Protein AF-A0A8S3IRP7-F1 (afdb_monomer_lite)

InterPro domains:
  IPR043136 B30.2/SPRY domain superfamily [G3DSA:2.60.120.920] (139-260)

Structure (mmCIF, N/CA/C/O backbone):
data_AF-A0A8S3IRP7-F1
#
_entry.id   AF-A0A8S3IRP7-F1
#
loop_
_atom_site.group_PDB
_atom_site.id
_atom_site.type_symbol
_atom_site.label_atom_id
_atom_site.label_alt_id
_atom_site.label_comp_id
_atom_site.label_asym_id
_atom_site.label_entity_id
_atom_site.label_seq_id
_atom_site.pdbx_PDB_ins_code
_atom_site.Cartn_x
_atom_site.Cartn_y
_atom_site.Cartn_z
_atom_site.occupancy
_atom_site.B_iso_or_equiv
_atom_site.auth_seq_id
_atom_site.auth_comp_id
_atom_site.auth_asym_id
_atom_site.auth_atom_id
_atom_site.pdbx_PDB_model_num
ATOM 1 N N . GLU A 1 1 ? 14.641 21.277 54.657 1.00 36.84 1 GLU A N 1
ATOM 2 C CA . GLU A 1 1 ? 14.716 20.880 53.235 1.00 36.84 1 GLU A CA 1
ATOM 3 C C . GLU A 1 1 ? 13.738 19.738 52.982 1.00 36.84 1 GLU A C 1
ATOM 5 O O . GLU A 1 1 ? 13.921 18.681 53.577 1.00 36.84 1 GLU A O 1
ATOM 10 N N . PRO A 1 2 ? 12.654 19.914 52.207 1.00 42.81 2 PRO A N 1
ATOM 11 C CA . PRO A 1 2 ? 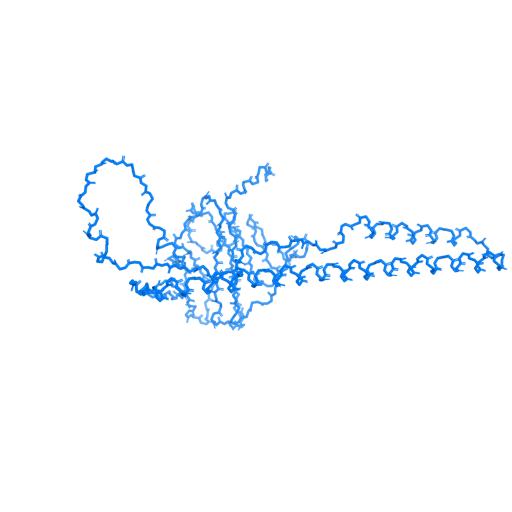11.759 18.809 51.917 1.00 42.81 2 PRO A CA 1
ATOM 12 C C . PRO A 1 2 ? 12.217 18.100 50.642 1.00 42.81 2 PRO A C 1
ATOM 14 O O . PRO A 1 2 ? 12.259 18.664 49.549 1.00 42.81 2 PRO A O 1
ATOM 17 N N . SER A 1 3 ? 12.568 16.834 50.823 1.00 43.78 3 SER A N 1
ATOM 18 C CA . SER A 1 3 ? 12.873 15.843 49.804 1.00 43.78 3 SER A CA 1
ATOM 19 C C . SER A 1 3 ? 11.736 15.741 48.781 1.00 43.78 3 SER A C 1
ATOM 21 O O . SER A 1 3 ? 10.707 15.104 49.005 1.00 43.78 3 SER A O 1
ATOM 23 N N . SER A 1 4 ? 11.936 16.388 47.629 1.00 45.22 4 SER A N 1
ATOM 24 C CA . SER A 1 4 ? 11.068 16.283 46.456 1.00 45.22 4 SER A CA 1
ATOM 25 C C . SER A 1 4 ? 11.056 14.830 45.979 1.00 45.22 4 SER A C 1
ATOM 27 O O . SER A 1 4 ? 11.970 14.371 45.289 1.00 45.22 4 SER A O 1
ATOM 29 N N . LYS A 1 5 ? 10.042 14.070 46.411 1.00 54.09 5 LYS A N 1
ATOM 30 C CA . LYS A 1 5 ? 9.747 12.727 45.906 1.00 54.09 5 LYS A CA 1
ATOM 31 C C . LYS A 1 5 ? 9.487 12.849 44.403 1.00 54.09 5 LYS A C 1
ATOM 33 O O . LYS A 1 5 ? 8.372 13.159 43.988 1.00 54.09 5 LYS A O 1
ATOM 38 N N . LYS A 1 6 ? 10.529 12.650 43.589 1.00 61.56 6 LYS A N 1
ATOM 39 C CA . LYS A 1 6 ? 10.441 12.649 42.123 1.00 61.56 6 LYS A CA 1
ATOM 40 C C . LYS A 1 6 ? 9.348 11.669 41.713 1.00 61.56 6 LYS A C 1
ATOM 42 O O . LYS A 1 6 ? 9.432 10.481 42.015 1.00 61.56 6 LYS A O 1
ATOM 47 N N . ASN A 1 7 ? 8.307 12.179 41.059 1.00 75.38 7 ASN A N 1
ATOM 48 C CA . ASN A 1 7 ? 7.196 11.356 40.612 1.00 75.38 7 ASN A CA 1
ATOM 49 C C . ASN A 1 7 ? 7.741 10.265 39.657 1.00 75.38 7 ASN A C 1
ATOM 51 O O . ASN A 1 7 ? 8.406 10.593 38.665 1.00 75.38 7 ASN A O 1
ATOM 55 N N . PRO A 1 8 ? 7.509 8.971 39.939 1.00 77.88 8 PRO A N 1
ATOM 56 C CA . PRO A 1 8 ? 8.047 7.878 39.132 1.00 77.88 8 PRO A CA 1
ATOM 57 C C . PRO A 1 8 ? 7.503 7.889 37.696 1.00 77.88 8 PRO A C 1
ATOM 59 O O . PRO A 1 8 ? 8.203 7.473 36.776 1.00 77.88 8 PRO A O 1
ATOM 62 N N . VAL A 1 9 ? 6.294 8.419 37.481 1.00 73.06 9 VAL A N 1
ATOM 63 C CA . VAL A 1 9 ? 5.710 8.618 36.145 1.00 73.06 9 VAL A CA 1
ATOM 64 C C . VAL A 1 9 ? 6.447 9.730 35.401 1.00 73.06 9 VAL A C 1
ATOM 66 O O . VAL A 1 9 ? 6.829 9.540 34.251 1.00 73.06 9 VAL A O 1
ATOM 69 N N . LEU A 1 10 ? 6.737 10.849 36.072 1.00 77.69 10 LEU A N 1
ATOM 70 C CA . LEU A 1 10 ? 7.489 11.962 35.481 1.00 77.69 10 LEU A CA 1
ATOM 71 C C . LEU A 1 10 ? 8.906 11.532 35.073 1.00 77.69 10 LEU A C 1
ATOM 73 O O . LEU A 1 10 ? 9.387 11.886 34.004 1.00 77.69 10 LEU A O 1
ATOM 77 N N . THR A 1 11 ? 9.551 10.697 35.888 1.00 82.50 11 THR A N 1
ATOM 78 C CA . THR A 1 11 ? 10.878 10.150 35.566 1.00 82.50 11 THR A CA 1
ATOM 79 C C . THR A 1 11 ? 10.838 9.260 34.318 1.00 82.50 11 THR A C 1
ATOM 81 O O . THR A 1 11 ? 11.731 9.342 33.479 1.00 82.50 11 THR A O 1
ATOM 84 N N . LYS A 1 12 ? 9.780 8.451 34.151 1.00 79.62 12 LYS A N 1
ATOM 85 C CA . LYS A 1 12 ? 9.573 7.622 32.951 1.00 79.62 12 LYS A CA 1
ATOM 86 C C . LYS A 1 12 ? 9.284 8.452 31.699 1.00 79.62 12 LYS A C 1
ATOM 88 O O . LYS A 1 12 ? 9.784 8.102 30.636 1.00 79.62 12 LYS A O 1
ATOM 93 N N . ILE A 1 13 ? 8.523 9.541 31.825 1.00 75.38 13 ILE A N 1
ATOM 94 C CA . ILE A 1 13 ? 8.265 10.481 30.723 1.00 75.38 13 ILE A CA 1
ATOM 95 C C . ILE A 1 13 ? 9.579 11.122 30.265 1.00 75.38 13 ILE A C 1
ATOM 97 O O . ILE A 1 13 ? 9.902 11.056 29.083 1.00 75.38 13 ILE A O 1
ATOM 101 N N . ASN A 1 14 ? 10.379 11.639 31.202 1.00 82.31 14 ASN A N 1
ATOM 102 C CA . ASN A 1 14 ? 11.664 12.267 30.885 1.00 82.31 14 ASN A CA 1
ATOM 103 C C . ASN A 1 14 ? 12.644 11.281 30.225 1.00 82.31 14 ASN A C 1
ATOM 105 O O . ASN A 1 14 ? 13.368 11.642 29.299 1.00 82.31 14 ASN A O 1
ATOM 109 N N . GLN A 1 15 ? 12.671 10.025 30.685 1.00 82.25 15 GLN A N 1
ATOM 110 C CA . GLN A 1 15 ? 13.505 8.991 30.071 1.00 82.25 15 GLN A CA 1
ATOM 111 C C . GLN A 1 15 ? 13.038 8.664 28.647 1.00 82.25 15 GLN A C 1
ATOM 113 O O . GLN A 1 15 ? 13.853 8.597 27.732 1.00 82.25 15 GLN A O 1
ATOM 118 N N . TRP A 1 16 ? 11.728 8.507 28.447 1.00 83.44 16 TRP A N 1
ATOM 119 C CA . TRP A 1 16 ? 11.151 8.244 27.131 1.00 83.44 16 TRP A CA 1
ATOM 120 C C . TRP A 1 16 ? 11.410 9.383 26.136 1.00 83.44 16 TRP A C 1
ATOM 122 O O . TRP A 1 16 ? 11.718 9.124 24.970 1.00 83.44 16 TRP A O 1
ATOM 132 N N . GLU A 1 17 ? 11.308 10.633 26.587 1.00 81.12 17 GLU A N 1
ATOM 133 C CA . GLU A 1 17 ? 11.595 11.816 25.776 1.00 81.12 17 GLU A CA 1
ATOM 134 C C . GLU A 1 17 ? 13.050 11.797 25.302 1.00 81.12 17 GLU A C 1
ATOM 136 O O . GLU A 1 17 ? 13.319 11.883 24.101 1.00 81.12 17 GLU A O 1
ATOM 141 N N . LYS A 1 18 ? 13.985 11.582 26.237 1.00 86.56 18 LYS A N 1
ATOM 142 C CA . LYS A 1 18 ? 15.416 11.493 25.939 1.00 86.56 18 LYS A CA 1
ATOM 143 C C . LYS A 1 18 ? 15.715 10.380 24.933 1.00 86.56 18 LYS A C 1
ATOM 145 O O . LYS A 1 18 ? 16.372 10.629 23.924 1.00 86.56 18 LYS A O 1
ATOM 150 N N . ASP A 1 19 ? 15.179 9.183 25.163 1.00 81.19 19 ASP A N 1
ATOM 151 C CA . ASP A 1 19 ? 15.388 8.028 24.285 1.00 81.19 19 ASP A CA 1
ATOM 152 C C . ASP A 1 19 ? 14.808 8.258 22.880 1.00 81.19 19 ASP A C 1
ATOM 154 O O . ASP A 1 19 ? 15.377 7.810 21.881 1.00 81.19 19 ASP A O 1
ATOM 158 N N . SER A 1 20 ? 13.678 8.962 22.785 1.00 76.88 20 SER A N 1
ATOM 159 C CA . SER A 1 20 ? 13.028 9.273 21.509 1.00 76.88 20 SER A CA 1
ATOM 160 C C . SER A 1 20 ? 13.837 10.282 20.698 1.00 76.88 20 SER A C 1
ATOM 162 O O . SER A 1 20 ? 14.073 10.053 19.511 1.00 76.88 20 SER A O 1
ATOM 164 N N . ILE A 1 21 ? 14.327 11.352 21.333 1.00 82.88 21 ILE A N 1
ATOM 165 C CA . ILE A 1 21 ? 15.190 12.351 20.685 1.00 82.88 21 ILE A CA 1
ATOM 166 C C . ILE A 1 21 ? 16.457 11.686 20.140 1.00 82.88 21 ILE A C 1
ATOM 168 O O . ILE A 1 21 ? 16.794 11.878 18.971 1.00 82.88 21 ILE A O 1
ATOM 172 N N . THR A 1 22 ? 17.121 10.848 20.943 1.00 84.06 22 THR A N 1
ATOM 173 C CA . THR A 1 22 ? 18.342 10.151 20.515 1.00 84.06 22 THR A CA 1
ATOM 174 C C . THR A 1 22 ? 18.094 9.247 19.305 1.00 84.06 22 THR A C 1
ATOM 176 O O . THR A 1 22 ? 18.891 9.241 18.368 1.00 84.06 22 THR A O 1
ATOM 179 N N . LYS A 1 23 ? 16.969 8.522 19.266 1.00 80.31 23 LYS A N 1
ATOM 180 C CA . LYS A 1 23 ? 16.615 7.666 18.119 1.00 80.31 23 LYS A CA 1
ATOM 181 C C . LYS A 1 23 ? 16.357 8.466 16.844 1.00 80.31 23 LYS A C 1
ATOM 183 O O . LYS A 1 23 ? 16.794 8.051 15.773 1.00 80.31 23 LYS A O 1
ATOM 188 N N . ILE A 1 24 ? 15.675 9.609 16.951 1.00 80.69 24 ILE A N 1
ATOM 189 C CA . ILE A 1 24 ? 15.428 10.503 15.809 1.00 80.69 24 ILE A CA 1
ATOM 190 C C . ILE A 1 24 ? 16.753 11.040 15.265 1.00 80.69 24 ILE A C 1
ATOM 192 O O . ILE A 1 24 ? 16.979 11.007 14.057 1.00 80.69 24 ILE A O 1
ATOM 196 N N . GLN A 1 25 ? 17.642 11.490 16.152 1.00 83.56 25 GLN A N 1
ATOM 197 C CA . GLN A 1 25 ? 18.956 12.005 15.770 1.00 83.56 25 GLN A CA 1
ATOM 198 C C . GLN A 1 25 ? 19.806 10.936 15.077 1.00 83.56 25 GLN A C 1
ATOM 200 O O . GLN A 1 25 ? 20.353 11.204 14.012 1.00 83.56 25 GLN A O 1
ATOM 205 N N . ALA A 1 26 ? 19.852 9.712 15.612 1.00 81.12 26 ALA A N 1
ATOM 206 C CA . ALA A 1 26 ? 20.596 8.608 15.005 1.00 81.12 26 ALA A CA 1
ATOM 207 C C . ALA A 1 26 ? 20.065 8.230 13.608 1.00 81.12 26 ALA A C 1
ATOM 209 O O . ALA A 1 26 ? 20.845 8.001 12.682 1.00 81.12 26 ALA A O 1
ATOM 210 N N . ALA A 1 27 ? 18.740 8.200 13.433 1.00 76.44 27 ALA A N 1
ATOM 211 C CA . ALA A 1 27 ? 18.120 7.920 12.139 1.00 76.44 27 ALA A CA 1
ATOM 212 C C . ALA A 1 27 ? 18.401 9.031 11.112 1.00 76.44 27 ALA A C 1
ATOM 214 O O . ALA A 1 27 ? 18.716 8.736 9.959 1.00 76.44 27 ALA A O 1
ATOM 215 N N . ALA A 1 28 ? 18.324 10.297 11.534 1.00 77.88 28 ALA A N 1
ATOM 216 C CA . ALA A 1 28 ? 18.657 11.439 10.688 1.00 77.88 28 ALA A CA 1
ATOM 217 C C . ALA A 1 28 ? 20.131 11.412 10.262 1.00 77.88 28 ALA A C 1
ATOM 219 O O . ALA A 1 28 ? 20.430 11.637 9.092 1.00 77.88 28 ALA A O 1
ATOM 220 N N . GLU A 1 29 ? 21.037 11.087 11.184 1.00 84.19 29 GLU A N 1
ATOM 221 C CA . GLU A 1 29 ? 22.466 11.001 10.886 1.00 84.19 29 GLU A CA 1
ATOM 222 C C . GLU A 1 29 ? 22.773 9.867 9.907 1.00 84.19 29 GLU A C 1
ATOM 224 O O . GLU A 1 29 ? 23.423 10.094 8.893 1.00 84.19 29 GLU A O 1
ATOM 229 N N . THR A 1 30 ? 22.180 8.687 10.111 1.00 78.06 30 THR A N 1
ATOM 230 C CA . THR A 1 30 ? 22.302 7.557 9.173 1.00 78.06 30 THR A CA 1
ATOM 231 C C . THR A 1 30 ? 21.847 7.941 7.761 1.00 78.06 30 THR A C 1
ATOM 233 O O . THR A 1 30 ? 22.502 7.596 6.775 1.00 78.06 30 THR A O 1
ATOM 236 N N . ALA A 1 31 ? 20.739 8.681 7.644 1.00 71.75 31 ALA A N 1
ATOM 237 C CA . ALA A 1 31 ? 20.238 9.147 6.354 1.00 71.75 31 ALA A CA 1
ATOM 238 C C . ALA A 1 31 ? 21.199 10.145 5.686 1.00 71.75 31 ALA A C 1
ATOM 240 O O . ALA A 1 31 ? 21.449 10.035 4.485 1.00 71.75 31 ALA A O 1
ATOM 241 N N . ARG A 1 32 ? 21.776 11.082 6.455 1.00 82.62 32 ARG A N 1
ATOM 242 C CA . ARG A 1 32 ? 22.791 12.024 5.955 1.00 82.62 32 ARG A CA 1
ATOM 243 C C . ARG A 1 32 ? 24.044 11.304 5.472 1.00 82.62 32 ARG A C 1
ATOM 245 O O . ARG A 1 32 ? 24.491 11.587 4.365 1.00 82.62 32 ARG A O 1
ATOM 252 N N . THR A 1 33 ? 24.569 10.357 6.250 1.00 81.31 33 THR A N 1
ATOM 253 C CA . THR A 1 33 ? 25.752 9.570 5.868 1.00 81.31 33 THR A CA 1
ATOM 254 C C . THR A 1 33 ? 25.487 8.768 4.597 1.00 81.31 33 THR A C 1
ATOM 256 O O . THR A 1 33 ? 26.274 8.826 3.659 1.00 81.31 33 THR A O 1
ATOM 259 N N . THR A 1 34 ? 24.332 8.102 4.509 1.00 73.69 34 THR A N 1
ATOM 260 C CA . THR A 1 34 ? 23.943 7.340 3.310 1.00 73.69 34 THR A CA 1
ATOM 261 C C . THR A 1 34 ? 23.876 8.236 2.068 1.00 73.69 34 THR A C 1
ATOM 263 O O . THR A 1 34 ? 24.331 7.850 0.992 1.00 73.69 34 THR A O 1
ATOM 266 N N . LEU A 1 35 ? 23.329 9.450 2.206 1.00 75.00 35 LEU A N 1
ATOM 267 C CA . LEU A 1 35 ? 23.274 10.420 1.113 1.00 75.00 35 LEU A CA 1
ATOM 268 C C . LEU A 1 35 ? 24.676 10.892 0.701 1.00 75.00 35 LEU A C 1
ATOM 270 O O . LEU A 1 35 ? 24.964 10.964 -0.491 1.00 75.00 35 LEU A O 1
ATOM 274 N N . GLN A 1 36 ? 25.549 11.183 1.667 1.00 78.62 36 GLN A N 1
ATOM 275 C CA . GLN A 1 36 ? 26.934 11.582 1.404 1.00 78.62 36 GLN A CA 1
ATOM 276 C C . GLN A 1 36 ? 27.718 10.489 0.672 1.00 78.62 36 GLN A C 1
ATOM 278 O O . GLN A 1 36 ? 28.379 10.782 -0.320 1.00 78.62 36 GLN A O 1
ATOM 283 N N . GLU A 1 37 ? 27.601 9.228 1.093 1.00 80.56 37 GLU A N 1
ATOM 284 C CA . GLU A 1 37 ? 28.246 8.102 0.409 1.00 80.56 37 GLU A CA 1
ATOM 285 C C . GLU A 1 37 ? 27.772 7.951 -1.040 1.00 80.56 37 GLU A C 1
ATOM 287 O O . GLU A 1 37 ? 28.563 7.648 -1.934 1.00 80.56 37 GLU A O 1
ATOM 292 N N . LEU A 1 38 ? 26.478 8.159 -1.288 1.00 74.31 38 LEU A N 1
ATOM 293 C CA . LEU A 1 38 ? 25.906 8.085 -2.630 1.00 74.31 38 LEU A CA 1
ATOM 294 C C . LEU A 1 38 ? 26.435 9.224 -3.513 1.00 74.31 38 LEU A C 1
ATOM 296 O O . LEU A 1 38 ? 26.809 8.987 -4.664 1.00 74.31 38 LEU A O 1
ATOM 300 N N . LEU A 1 39 ? 26.534 10.436 -2.958 1.00 73.38 39 LEU A N 1
ATOM 301 C CA . LEU A 1 39 ? 27.115 11.592 -3.638 1.00 73.38 39 LEU A CA 1
ATOM 302 C C . LEU A 1 39 ? 28.593 11.368 -3.976 1.00 73.38 39 LEU A C 1
ATOM 304 O O . LEU A 1 39 ? 28.971 11.550 -5.134 1.00 73.38 39 LEU A O 1
ATOM 308 N N . GLU A 1 40 ? 29.413 10.903 -3.032 1.00 80.31 40 GLU A N 1
ATOM 309 C CA . GLU A 1 40 ? 30.832 10.636 -3.300 1.00 80.31 40 GLU A CA 1
ATOM 310 C C . GLU A 1 40 ? 31.018 9.516 -4.337 1.00 80.31 40 GLU A C 1
ATOM 312 O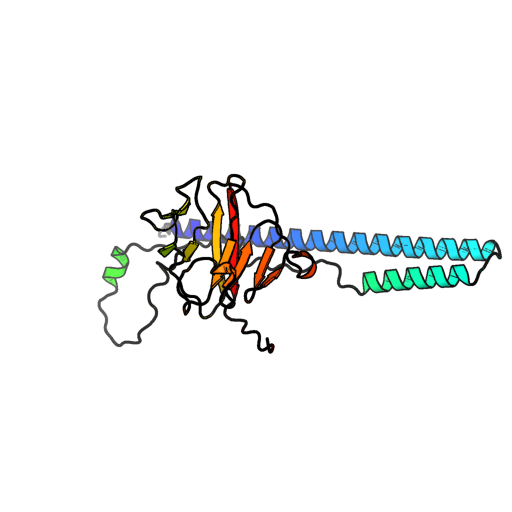 O . GLU A 1 40 ? 31.774 9.695 -5.290 1.00 80.31 40 GLU A O 1
ATOM 317 N N . LYS A 1 41 ? 30.242 8.424 -4.272 1.00 77.06 41 LYS A N 1
ATOM 318 C CA . LYS A 1 41 ? 30.268 7.373 -5.311 1.00 77.06 41 LYS A CA 1
ATOM 319 C C . LYS A 1 41 ? 29.898 7.907 -6.695 1.00 77.06 41 LYS A C 1
ATOM 321 O O . LYS A 1 41 ? 30.514 7.535 -7.696 1.00 77.06 41 LYS A O 1
ATOM 326 N N . SER A 1 42 ? 28.893 8.781 -6.772 1.00 73.88 42 SER A N 1
ATOM 327 C CA . SER A 1 42 ? 28.488 9.393 -8.042 1.00 73.88 42 SER A CA 1
ATOM 328 C C . SER A 1 42 ? 29.604 10.270 -8.626 1.00 73.88 42 SER A C 1
ATOM 330 O O . SER A 1 42 ? 29.920 10.162 -9.812 1.00 73.88 42 SER A O 1
ATOM 332 N N . LYS A 1 43 ? 30.273 11.056 -7.775 1.00 79.75 43 LYS A N 1
ATOM 333 C CA . LYS A 1 43 ? 31.394 11.936 -8.118 1.00 79.75 43 LYS A CA 1
ATOM 334 C C . LYS A 1 43 ? 32.635 11.159 -8.552 1.00 79.75 43 LYS A C 1
ATOM 336 O O . LYS A 1 43 ? 33.280 11.548 -9.526 1.00 79.75 43 LYS A O 1
ATOM 341 N N . GLU A 1 44 ? 32.959 10.056 -7.881 1.00 81.25 44 GLU A N 1
ATOM 342 C CA . GLU A 1 44 ? 34.045 9.152 -8.280 1.00 81.25 44 GLU A CA 1
ATOM 343 C C . GLU A 1 44 ? 33.794 8.551 -9.663 1.00 81.25 44 GLU A C 1
ATOM 345 O O . GLU A 1 44 ? 34.688 8.553 -10.513 1.00 81.25 44 GLU A O 1
ATOM 350 N N . ARG A 1 45 ? 32.564 8.088 -9.921 1.00 75.56 45 ARG A N 1
ATOM 351 C CA . ARG A 1 45 ? 32.174 7.527 -11.220 1.00 75.56 45 ARG A CA 1
ATOM 352 C C . ARG A 1 45 ? 32.276 8.560 -12.340 1.00 75.56 45 ARG A C 1
ATOM 354 O O . ARG A 1 45 ? 32.872 8.269 -13.373 1.00 75.56 45 ARG A O 1
ATOM 361 N N . VAL A 1 46 ? 31.747 9.764 -12.119 1.00 76.06 46 VAL A N 1
ATOM 362 C CA . VAL A 1 46 ? 31.839 10.883 -13.072 1.00 76.06 46 VAL A CA 1
ATOM 363 C C . VAL A 1 46 ? 33.303 11.224 -13.353 1.00 76.06 46 VAL A C 1
ATOM 365 O O . VAL A 1 46 ? 33.714 11.302 -14.507 1.00 76.06 46 VAL A O 1
ATOM 368 N N . SER A 1 47 ? 34.118 11.336 -12.302 1.00 81.62 47 SER A N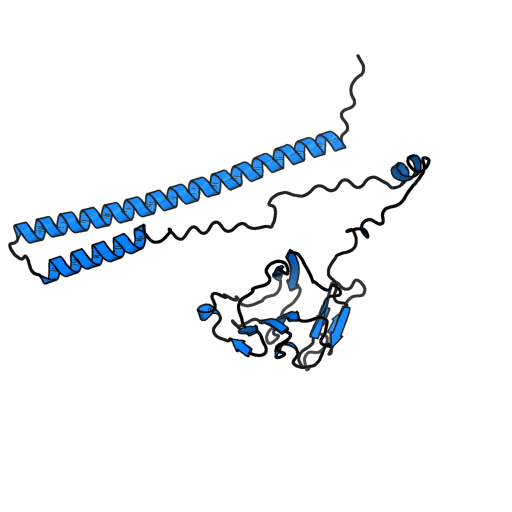 1
ATOM 369 C CA . SER A 1 47 ? 35.548 11.638 -12.416 1.00 81.62 47 SER A CA 1
ATOM 370 C C . SER A 1 47 ? 36.315 10.557 -13.181 1.00 81.62 47 SER A C 1
ATOM 372 O O . SER A 1 47 ? 37.222 10.872 -13.949 1.00 81.62 47 SER A O 1
ATOM 374 N N . LYS A 1 48 ? 35.956 9.278 -13.006 1.00 83.50 48 LYS A N 1
ATOM 375 C CA . LYS A 1 48 ? 36.529 8.174 -13.782 1.00 83.50 48 LYS A CA 1
ATOM 376 C C . LYS A 1 48 ? 36.194 8.307 -15.266 1.00 83.50 48 LYS A C 1
ATOM 378 O O . LYS A 1 48 ? 37.106 8.263 -16.075 1.00 83.50 48 LYS A O 1
ATOM 383 N N . ILE A 1 49 ? 34.931 8.548 -15.609 1.00 76.75 49 ILE A N 1
ATOM 384 C CA . IL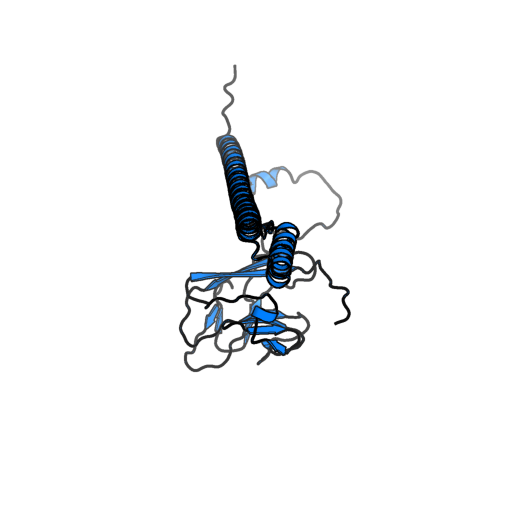E A 1 49 ? 34.516 8.676 -17.012 1.00 76.75 49 ILE A CA 1
ATOM 385 C C . ILE A 1 49 ? 35.196 9.880 -17.679 1.00 76.75 49 ILE A C 1
ATOM 387 O O . ILE A 1 49 ? 35.647 9.769 -18.816 1.00 76.75 49 ILE A O 1
ATOM 391 N N . PHE A 1 50 ? 35.350 11.004 -16.970 1.00 79.81 50 PHE A N 1
ATOM 392 C CA . PHE A 1 50 ? 36.120 12.143 -17.480 1.00 79.81 50 PHE A CA 1
ATOM 393 C C . PHE A 1 50 ? 37.588 11.799 -17.742 1.00 79.81 50 PHE A C 1
ATOM 395 O O . PHE A 1 50 ? 38.117 12.193 -18.779 1.00 79.81 50 PHE A O 1
ATOM 402 N N . ARG A 1 51 ? 38.241 11.054 -16.839 1.00 85.81 51 ARG A N 1
ATOM 403 C CA . ARG A 1 51 ? 39.612 10.575 -17.070 1.00 85.81 51 ARG A CA 1
ATOM 404 C C . ARG A 1 51 ? 39.687 9.645 -18.275 1.00 85.81 51 ARG A C 1
ATOM 406 O O . ARG A 1 51 ? 40.542 9.863 -19.120 1.00 85.81 51 ARG A O 1
ATOM 413 N N . ASP A 1 52 ? 38.765 8.692 -18.391 1.00 83.00 52 ASP A N 1
ATOM 414 C CA . ASP A 1 52 ? 38.728 7.745 -19.508 1.00 83.00 52 ASP A CA 1
ATOM 415 C C . ASP A 1 52 ? 38.534 8.484 -20.848 1.00 83.00 52 ASP A C 1
ATOM 417 O O . ASP A 1 52 ? 39.167 8.150 -21.846 1.00 83.00 52 ASP A O 1
ATOM 421 N N . ILE A 1 53 ? 37.687 9.521 -20.897 1.00 80.81 53 ILE A N 1
ATOM 422 C CA . ILE A 1 53 ? 37.518 10.362 -22.096 1.00 80.81 53 ILE A CA 1
ATOM 423 C C . ILE A 1 53 ? 38.801 11.147 -22.395 1.00 80.81 53 ILE A C 1
ATOM 425 O O . ILE A 1 53 ? 39.230 11.182 -23.545 1.00 80.81 53 ILE A O 1
ATOM 429 N N . ALA A 1 54 ? 39.425 11.756 -21.383 1.00 82.00 54 ALA A N 1
ATOM 430 C CA . ALA A 1 54 ? 40.652 12.532 -21.557 1.00 82.00 54 ALA A CA 1
ATOM 431 C C . ALA A 1 54 ? 41.836 11.667 -22.023 1.00 82.00 54 ALA A C 1
ATOM 433 O O . ALA A 1 54 ? 42.623 12.104 -22.860 1.00 82.00 54 ALA A O 1
ATOM 434 N N . GLU A 1 55 ? 41.951 10.443 -21.507 1.00 84.25 55 GLU A N 1
ATOM 435 C CA . GLU A 1 55 ? 42.994 9.490 -21.886 1.00 84.25 55 GLU A CA 1
ATOM 436 C C . GLU A 1 55 ? 42.791 8.991 -23.320 1.00 84.25 55 GLU A C 1
ATOM 438 O O . GLU A 1 55 ? 43.718 9.072 -24.122 1.00 84.25 55 GLU A O 1
ATOM 443 N N . ASN A 1 56 ? 41.561 8.615 -23.688 1.00 78.19 56 ASN A N 1
ATOM 444 C CA . ASN A 1 56 ? 41.233 8.233 -25.064 1.00 78.19 56 ASN A CA 1
ATOM 445 C C . ASN A 1 56 ? 41.474 9.379 -26.058 1.00 78.19 56 ASN A C 1
ATOM 447 O O . ASN A 1 56 ? 42.043 9.153 -27.119 1.00 78.19 56 ASN A O 1
ATOM 451 N N . LEU A 1 57 ? 41.101 10.615 -25.706 1.00 77.94 57 LEU A N 1
ATOM 452 C CA . LEU A 1 57 ? 41.341 11.792 -26.544 1.00 77.94 57 LEU A CA 1
ATOM 453 C C . LEU A 1 57 ? 42.839 12.013 -26.795 1.00 77.94 57 LEU A C 1
ATOM 455 O O . LEU A 1 57 ? 43.238 12.326 -27.917 1.00 77.94 57 LEU A O 1
ATOM 459 N N . ARG A 1 58 ? 43.673 11.830 -25.762 1.00 80.50 58 ARG A N 1
ATOM 460 C CA . ARG A 1 58 ? 45.129 11.966 -25.881 1.00 80.50 58 ARG A CA 1
ATOM 461 C C . ARG A 1 58 ? 45.723 10.858 -26.750 1.00 80.50 58 ARG A C 1
ATOM 463 O O . ARG A 1 58 ? 46.508 11.158 -27.642 1.00 80.50 58 ARG A O 1
ATOM 470 N N . SER A 1 59 ? 45.307 9.609 -26.539 1.00 78.38 59 SER A N 1
ATOM 471 C CA . SER A 1 59 ? 45.774 8.460 -27.323 1.00 78.38 59 SER A CA 1
ATOM 472 C C . SER A 1 59 ? 45.361 8.534 -28.796 1.00 78.38 59 SER A C 1
ATOM 474 O O . SER A 1 59 ? 46.184 8.253 -29.661 1.00 78.38 59 SER A O 1
ATOM 476 N N . SER A 1 60 ? 44.135 8.967 -29.105 1.00 70.50 60 SER A N 1
ATOM 477 C CA . SER A 1 60 ? 43.679 9.157 -30.492 1.00 70.50 60 SER A CA 1
ATOM 478 C C . SER A 1 60 ? 44.400 10.309 -31.198 1.00 70.50 60 SER A C 1
ATOM 480 O O . SER A 1 60 ? 44.662 10.223 -32.392 1.00 70.50 60 SER A O 1
ATOM 482 N N . HIS A 1 61 ? 44.763 11.373 -30.472 1.00 68.69 61 HIS A N 1
ATOM 483 C CA . HIS A 1 61 ? 45.569 12.469 -31.018 1.00 68.69 61 HIS A CA 1
ATOM 484 C C . HIS A 1 61 ? 47.030 12.054 -31.270 1.00 68.69 61 HIS A C 1
ATOM 486 O O . HIS A 1 61 ? 47.635 12.484 -32.244 1.00 68.69 61 HIS A O 1
ATOM 492 N N . GLU A 1 62 ? 47.618 11.224 -30.404 1.00 71.69 62 GLU A N 1
ATOM 493 C CA . GLU A 1 62 ? 48.979 10.688 -30.585 1.00 71.69 62 GLU A CA 1
ATOM 494 C C . GLU A 1 62 ? 49.070 9.667 -31.739 1.00 71.69 62 GLU A C 1
ATOM 496 O O . GLU A 1 62 ? 50.141 9.505 -32.322 1.00 71.69 62 GLU A O 1
ATOM 501 N N . ALA A 1 63 ? 47.961 9.003 -32.083 1.00 70.50 63 ALA A N 1
ATOM 502 C CA . ALA A 1 63 ? 47.881 8.005 -33.152 1.00 70.50 63 ALA A CA 1
ATOM 503 C C . ALA A 1 63 ? 47.515 8.572 -34.542 1.00 70.50 63 ALA A C 1
ATOM 505 O O . ALA A 1 63 ? 47.507 7.808 -35.503 1.00 70.50 63 ALA A O 1
ATOM 506 N N . ASP A 1 64 ? 47.204 9.873 -34.650 1.00 64.50 64 ASP A N 1
ATOM 507 C CA . ASP A 1 64 ? 46.698 10.547 -35.869 1.00 64.50 64 ASP A CA 1
ATOM 508 C C . ASP A 1 64 ? 45.454 9.866 -36.494 1.00 64.50 64 ASP A C 1
ATOM 510 O O . ASP A 1 64 ? 45.125 10.057 -37.662 1.00 64.50 64 ASP A O 1
ATOM 514 N N . ASP A 1 65 ? 44.736 9.069 -35.695 1.00 64.50 65 ASP A N 1
ATOM 515 C CA . ASP A 1 65 ? 43.618 8.209 -36.117 1.00 64.50 65 ASP A CA 1
ATOM 516 C C . ASP A 1 65 ? 42.268 8.856 -35.760 1.00 64.50 65 ASP A C 1
ATOM 518 O O . ASP A 1 65 ? 41.315 8.225 -35.306 1.00 64.50 65 ASP A O 1
ATOM 522 N N . PHE A 1 66 ? 42.221 10.184 -35.877 1.00 63.91 66 PHE A N 1
ATOM 523 C CA . PHE A 1 66 ? 41.101 10.998 -35.428 1.00 63.91 66 PHE A CA 1
ATOM 524 C C . PHE A 1 66 ? 39.950 10.899 -36.432 1.00 63.91 66 PHE A C 1
ATOM 526 O O . PHE A 1 66 ? 39.976 11.532 -37.489 1.00 63.91 66 PHE A O 1
ATOM 533 N N . SER A 1 67 ? 38.916 10.124 -36.108 1.00 69.25 67 SER A N 1
ATOM 534 C CA . SER A 1 67 ? 37.728 10.032 -36.953 1.00 69.25 67 SER A CA 1
ATOM 535 C C . SER A 1 67 ? 36.579 10.885 -36.407 1.00 69.25 67 SER A C 1
ATOM 537 O O . SER A 1 67 ? 36.390 11.051 -35.201 1.00 69.25 67 SER A O 1
ATOM 539 N N . GLU A 1 68 ? 35.753 11.422 -37.306 1.00 69.94 68 GLU A N 1
ATOM 540 C CA . GLU A 1 68 ? 34.516 12.139 -36.954 1.00 69.94 68 GLU A CA 1
ATOM 541 C C . GLU A 1 68 ? 33.561 11.260 -36.115 1.00 69.94 68 GLU A C 1
ATOM 543 O O . GLU A 1 68 ? 32.789 11.758 -35.295 1.00 69.94 68 GLU A O 1
ATOM 548 N N . ILE A 1 69 ? 33.686 9.935 -36.254 1.00 72.75 69 ILE A N 1
ATOM 549 C CA . ILE A 1 69 ? 32.936 8.922 -35.506 1.00 72.75 69 ILE A CA 1
ATOM 550 C C . ILE A 1 69 ? 33.317 8.940 -34.015 1.00 72.75 69 ILE A C 1
ATOM 552 O O . ILE A 1 69 ? 32.438 8.793 -33.162 1.00 72.75 69 ILE A O 1
ATOM 556 N N . ASP A 1 70 ? 34.587 9.170 -33.676 1.00 68.31 70 ASP A N 1
ATOM 557 C CA . ASP A 1 70 ? 35.064 9.205 -32.285 1.00 68.31 70 ASP A CA 1
ATOM 558 C C . ASP A 1 70 ? 34.570 10.454 -31.547 1.00 68.31 70 ASP A C 1
ATOM 560 O O . ASP A 1 70 ? 34.114 10.378 -30.400 1.00 68.31 70 ASP A O 1
ATOM 564 N N . LEU A 1 71 ? 34.553 11.597 -32.240 1.00 72.19 71 LEU A N 1
ATOM 565 C CA . LEU A 1 71 ? 33.981 12.843 -31.726 1.00 72.19 71 LEU A CA 1
ATOM 566 C C . LEU A 1 71 ? 32.493 12.696 -31.409 1.00 72.19 71 LEU A C 1
ATOM 568 O O . LEU A 1 71 ? 32.038 13.145 -30.351 1.00 72.19 71 LEU A O 1
ATOM 572 N N . ASP A 1 72 ? 31.736 12.047 -32.290 1.00 75.81 72 ASP A N 1
ATOM 573 C CA . ASP A 1 72 ? 30.306 11.833 -32.081 1.00 75.81 72 ASP A CA 1
ATOM 574 C C . ASP A 1 72 ? 30.039 10.849 -30.931 1.00 75.81 72 ASP A C 1
ATOM 576 O O . ASP A 1 72 ? 29.124 11.058 -30.123 1.00 75.81 72 ASP A O 1
ATOM 580 N N . GLN A 1 73 ? 30.888 9.830 -30.764 1.00 77.44 73 GLN A N 1
ATOM 581 C CA . GLN A 1 73 ? 30.830 8.929 -29.612 1.00 77.44 73 GLN A CA 1
ATOM 582 C C . GLN A 1 73 ? 31.132 9.642 -28.289 1.00 77.44 73 GLN A C 1
ATOM 584 O O . GLN A 1 73 ? 30.415 9.429 -27.305 1.00 77.44 73 GLN A O 1
ATOM 589 N N . TRP A 1 74 ? 32.148 10.505 -28.231 1.00 76.31 74 TRP A N 1
ATOM 590 C CA . TRP A 1 74 ? 32.449 11.270 -27.017 1.00 76.31 74 TRP A CA 1
ATOM 591 C C . TRP A 1 74 ? 31.359 12.282 -26.699 1.00 76.31 74 TRP A C 1
ATOM 593 O O . TRP A 1 74 ? 30.937 12.384 -25.548 1.00 76.31 74 TRP A O 1
ATOM 603 N N . LYS A 1 75 ? 30.830 12.971 -27.712 1.00 79.31 75 LYS A N 1
ATOM 604 C CA . LYS A 1 75 ? 29.711 13.908 -27.561 1.00 79.31 75 LYS A CA 1
ATOM 605 C C . LYS A 1 75 ? 28.456 13.210 -27.041 1.00 79.31 75 LYS A C 1
ATOM 607 O O . LYS A 1 75 ? 27.745 13.769 -26.205 1.00 79.31 75 LYS A O 1
ATOM 612 N N . LYS A 1 76 ? 28.205 11.976 -27.485 1.00 81.06 76 LYS A N 1
ATOM 613 C CA . LYS A 1 76 ? 27.124 11.132 -26.970 1.00 81.06 76 LYS A CA 1
ATOM 614 C C . LYS A 1 76 ? 27.355 10.737 -25.509 1.00 81.06 76 LYS A C 1
ATOM 616 O O . LYS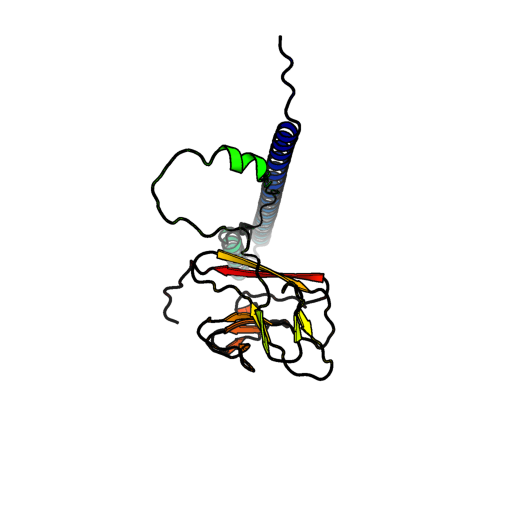 A 1 76 ? 26.467 10.970 -24.693 1.00 81.06 76 LYS A O 1
ATOM 621 N N . LYS A 1 77 ? 28.550 10.249 -25.154 1.00 78.06 77 LYS A N 1
ATOM 622 C CA . LYS A 1 77 ? 28.910 9.913 -23.761 1.00 78.06 77 LYS A CA 1
ATOM 623 C C . LYS A 1 77 ? 28.800 11.121 -22.828 1.00 78.06 77 LYS A C 1
ATOM 625 O O . LYS A 1 77 ? 28.321 10.984 -21.709 1.00 78.06 77 LYS A O 1
ATOM 630 N N . LEU A 1 78 ? 29.188 12.310 -23.294 1.00 79.62 78 LEU A N 1
ATOM 631 C CA . LEU A 1 78 ? 29.102 13.549 -22.519 1.00 79.62 78 LEU A CA 1
ATOM 632 C C . LEU A 1 78 ? 27.646 13.974 -22.280 1.00 79.62 78 LEU A C 1
ATOM 634 O O . LEU A 1 78 ? 27.304 14.382 -21.174 1.00 79.62 78 LEU A O 1
ATOM 638 N N . LYS A 1 79 ? 26.777 13.829 -23.292 1.00 80.00 79 LYS A N 1
ATOM 639 C CA . LYS A 1 79 ? 25.331 14.076 -23.165 1.00 80.00 79 LYS A CA 1
ATOM 640 C C . LYS A 1 79 ? 24.646 13.087 -22.225 1.00 80.00 79 LYS A C 1
ATOM 642 O O . LYS A 1 79 ? 23.788 13.495 -21.449 1.00 80.00 79 LYS A O 1
ATOM 647 N N . GLU A 1 80 ? 25.013 11.810 -22.283 1.00 75.25 80 GLU A N 1
ATOM 648 C CA . GLU A 1 80 ? 24.503 10.783 -21.364 1.00 75.25 80 GLU A CA 1
ATOM 649 C C . GLU A 1 80 ? 24.917 11.088 -19.916 1.00 75.25 80 GLU A C 1
ATOM 651 O O . GLU A 1 80 ? 24.089 11.014 -19.010 1.00 75.25 80 GLU A O 1
ATOM 656 N N . LEU A 1 81 ? 26.160 11.538 -19.709 1.00 70.50 81 LEU A N 1
ATOM 657 C CA . LEU A 1 81 ? 26.654 11.969 -18.400 1.00 70.50 81 LEU A CA 1
ATOM 658 C C . LEU A 1 81 ? 25.943 13.223 -17.886 1.00 70.50 81 LEU A C 1
ATOM 660 O O . LEU A 1 81 ? 25.589 13.307 -16.713 1.00 70.50 81 LEU A O 1
ATOM 664 N N . GLN A 1 82 ? 25.747 14.206 -18.767 1.00 71.69 82 GLN A N 1
ATOM 665 C CA . GLN A 1 82 ? 25.046 15.443 -18.451 1.00 71.69 82 GLN A CA 1
ATOM 666 C C . GLN A 1 82 ? 23.610 15.141 -18.020 1.00 71.69 82 GLN A C 1
ATOM 668 O O . GLN A 1 82 ? 23.180 15.619 -16.978 1.00 71.69 82 GLN A O 1
ATOM 673 N N . ALA A 1 83 ? 22.909 14.272 -18.751 1.00 69.94 83 ALA A N 1
ATOM 674 C CA . ALA A 1 83 ? 21.570 13.826 -18.384 1.00 69.94 83 ALA A CA 1
ATOM 675 C C . ALA A 1 83 ? 21.547 13.070 -17.045 1.00 69.94 83 ALA A C 1
ATOM 677 O O . ALA A 1 83 ? 20.577 13.179 -16.300 1.00 69.94 83 ALA A O 1
ATOM 678 N N . GLU A 1 84 ? 22.600 12.323 -16.712 1.00 65.62 84 GLU A N 1
ATOM 679 C CA . GLU A 1 84 ? 22.713 11.598 -15.445 1.00 65.62 84 GLU A CA 1
ATOM 680 C C . GLU A 1 84 ? 23.011 12.511 -14.239 1.00 65.62 84 GLU A C 1
ATOM 682 O O . GLU A 1 84 ? 22.545 12.229 -13.138 1.00 65.62 84 GLU A O 1
ATOM 687 N N . ILE A 1 85 ? 23.742 13.612 -14.444 1.00 67.12 85 ILE A N 1
ATOM 688 C CA . ILE A 1 85 ? 24.024 14.638 -13.422 1.00 67.12 85 ILE A CA 1
ATOM 689 C C . ILE A 1 85 ? 22.840 15.601 -13.246 1.00 67.12 85 ILE A C 1
ATOM 691 O O . ILE A 1 85 ? 22.537 16.011 -12.127 1.00 67.12 85 ILE A O 1
ATOM 695 N N . GLU A 1 86 ? 22.186 15.986 -14.346 1.00 64.50 86 GLU A N 1
ATOM 696 C CA . GLU A 1 86 ? 21.011 16.868 -14.348 1.00 64.50 86 GLU A CA 1
ATOM 697 C C . GLU A 1 86 ? 19.739 16.141 -13.900 1.00 64.50 86 GLU A C 1
ATOM 699 O O . GLU A 1 86 ? 18.795 16.772 -13.418 1.00 64.50 86 GLU A O 1
ATOM 704 N N . SER A 1 87 ? 19.712 14.810 -14.009 1.00 58.91 87 SER A N 1
ATOM 705 C CA . SER A 1 87 ? 18.686 14.010 -13.354 1.00 58.91 87 SER A CA 1
ATOM 706 C C . SER A 1 87 ? 18.859 14.146 -11.843 1.00 58.91 87 SER A C 1
ATOM 708 O O . SER A 1 87 ? 19.947 13.876 -11.337 1.00 58.91 87 SER A O 1
ATOM 710 N N . PRO A 1 88 ? 17.814 14.529 -11.087 1.00 51.81 88 PRO A N 1
ATOM 711 C CA . PRO A 1 88 ? 17.887 14.524 -9.638 1.00 51.81 88 PRO A CA 1
ATOM 712 C C . PRO A 1 88 ? 18.171 13.087 -9.211 1.00 51.81 88 PRO A C 1
ATOM 714 O O . PRO A 1 88 ? 17.294 12.225 -9.308 1.00 51.81 88 PRO A O 1
ATOM 717 N N . SER A 1 89 ? 19.420 12.825 -8.811 1.00 49.38 89 SER A N 1
ATOM 718 C CA . SER A 1 89 ? 19.881 11.546 -8.286 1.00 49.38 89 SER A CA 1
ATOM 719 C C . SER A 1 89 ? 18.783 10.965 -7.411 1.00 49.38 89 SER A C 1
ATOM 721 O O . SER A 1 89 ? 18.256 11.658 -6.543 1.00 49.38 89 SER A O 1
ATOM 723 N N . SER A 1 90 ? 18.428 9.713 -7.691 1.00 50.97 90 SER A N 1
ATOM 724 C CA . SER A 1 90 ? 17.255 8.928 -7.276 1.00 50.97 90 SER A CA 1
ATOM 725 C C . SER A 1 90 ? 16.981 8.799 -5.764 1.00 50.97 90 SER A C 1
ATOM 727 O O . SER A 1 90 ? 16.262 7.902 -5.327 1.00 50.97 90 SER A O 1
ATOM 729 N N . ALA A 1 91 ? 17.543 9.676 -4.940 1.00 53.91 91 ALA A N 1
ATOM 730 C CA . ALA A 1 91 ? 17.191 9.886 -3.553 1.00 53.91 91 ALA A CA 1
ATOM 731 C C . ALA A 1 91 ? 15.904 10.719 -3.469 1.00 53.91 91 ALA A C 1
ATOM 733 O O . ALA A 1 91 ? 15.902 11.916 -3.190 1.00 53.91 91 ALA A O 1
ATOM 734 N N . THR A 1 92 ? 14.768 10.065 -3.686 1.00 46.69 92 THR A N 1
ATOM 735 C CA . THR A 1 92 ? 13.488 10.624 -3.254 1.00 46.69 92 THR A CA 1
ATOM 736 C C . THR A 1 92 ? 13.441 10.606 -1.730 1.00 46.69 92 THR A C 1
ATOM 738 O O . THR A 1 92 ? 13.576 9.542 -1.119 1.00 46.69 92 THR A O 1
ATOM 741 N N . LEU A 1 93 ? 13.218 11.764 -1.107 1.00 45.31 93 LEU A N 1
ATOM 742 C CA . LEU A 1 93 ? 12.903 11.841 0.315 1.00 45.31 93 LEU A CA 1
ATOM 743 C C . LEU A 1 93 ? 11.526 11.201 0.537 1.00 45.31 93 LEU A C 1
ATOM 745 O O . LEU A 1 93 ? 10.490 11.829 0.333 1.00 45.31 93 LEU A O 1
ATOM 749 N N . ILE A 1 94 ? 11.507 9.926 0.917 1.00 53.94 94 ILE A N 1
ATOM 750 C CA . ILE A 1 94 ? 10.263 9.234 1.253 1.00 53.94 94 ILE A CA 1
ATOM 751 C C . ILE A 1 94 ? 9.944 9.542 2.711 1.00 53.94 94 ILE A C 1
ATOM 753 O O . ILE A 1 94 ? 10.451 8.897 3.633 1.00 53.94 94 ILE A O 1
ATOM 757 N N . GLU A 1 95 ? 9.077 10.526 2.921 1.00 43.47 95 GLU A N 1
ATOM 758 C CA . GLU A 1 95 ? 8.546 10.842 4.239 1.00 43.47 95 GLU A CA 1
ATOM 759 C C . GLU A 1 95 ? 7.599 9.718 4.693 1.00 43.47 95 GLU A C 1
ATOM 761 O O . GLU A 1 95 ? 6.415 9.651 4.349 1.00 43.47 95 GLU A O 1
ATOM 766 N N . ARG A 1 96 ? 8.128 8.762 5.462 1.00 46.88 96 ARG A N 1
ATOM 767 C CA . ARG A 1 96 ? 7.292 7.751 6.113 1.00 46.88 96 ARG A CA 1
ATOM 768 C C . ARG A 1 96 ? 6.522 8.429 7.247 1.00 46.88 96 ARG A C 1
ATOM 770 O O . ARG A 1 96 ? 7.052 8.595 8.336 1.00 46.88 96 ARG A O 1
ATOM 777 N N . LYS A 1 97 ? 5.233 8.723 7.035 1.00 51.75 97 LYS A N 1
ATOM 778 C CA . LYS A 1 97 ? 4.320 9.278 8.064 1.00 51.75 97 LYS A CA 1
ATOM 779 C C . LYS A 1 97 ? 4.120 8.384 9.308 1.00 51.75 97 LYS A C 1
ATOM 781 O O . LYS A 1 97 ? 3.398 8.758 10.227 1.00 51.75 97 LYS A O 1
ATOM 786 N N . ARG A 1 98 ? 4.718 7.183 9.363 1.00 53.34 98 ARG A N 1
ATOM 787 C CA . ARG A 1 98 ? 4.751 6.366 10.586 1.00 53.34 98 ARG A CA 1
ATOM 788 C C . ARG A 1 98 ? 5.887 6.873 11.467 1.00 53.34 98 ARG A C 1
ATOM 790 O O . ARG A 1 98 ? 7.052 6.664 11.140 1.00 53.34 98 ARG A O 1
ATOM 797 N N . ALA A 1 99 ? 5.529 7.507 12.579 1.00 50.34 99 ALA A N 1
ATOM 798 C CA . ALA A 1 99 ? 6.496 7.995 13.544 1.00 50.34 99 ALA A CA 1
ATOM 799 C C . ALA A 1 99 ? 7.414 6.844 14.020 1.00 50.34 99 ALA A C 1
ATOM 801 O O . ALA A 1 99 ? 6.905 5.814 14.464 1.00 50.34 99 ALA A O 1
ATOM 802 N N . PRO A 1 100 ? 8.748 7.016 14.018 1.00 53.88 100 PRO A N 1
ATOM 803 C CA . PRO A 1 100 ? 9.668 6.166 14.787 1.00 53.88 100 PRO A CA 1
ATOM 804 C C . PRO A 1 100 ? 9.528 6.388 16.309 1.00 53.88 100 PRO A C 1
ATOM 806 O O . PRO A 1 100 ? 10.296 5.851 17.106 1.00 53.88 100 PRO A O 1
ATOM 809 N N . ILE A 1 101 ? 8.552 7.207 16.704 1.00 54.03 101 ILE A N 1
ATOM 810 C CA . ILE A 1 101 ? 8.340 7.741 18.037 1.00 54.03 101 ILE A CA 1
ATOM 811 C C . ILE A 1 101 ? 7.143 7.011 18.646 1.00 54.03 101 ILE A C 1
ATOM 813 O O . ILE A 1 101 ? 6.036 7.039 18.107 1.00 54.03 101 ILE A O 1
ATOM 817 N N . TYR A 1 102 ? 7.371 6.351 19.777 1.00 55.97 102 TYR A N 1
ATOM 818 C CA . TYR A 1 102 ? 6.330 5.665 20.537 1.00 55.97 102 TYR A CA 1
ATOM 819 C C . TYR A 1 102 ? 5.448 6.686 21.256 1.00 55.97 102 TYR A C 1
ATOM 821 O O . TYR A 1 102 ? 5.792 7.077 22.358 1.00 55.97 102 TYR A O 1
ATOM 829 N N . LEU A 1 103 ? 4.331 7.128 20.678 1.00 53.12 103 LEU A N 1
ATOM 830 C CA . LEU A 1 103 ? 3.436 8.085 21.344 1.00 53.12 103 LEU A CA 1
ATOM 831 C C . LEU A 1 103 ? 2.974 7.546 22.711 1.00 53.12 103 LEU A C 1
ATOM 833 O O . LEU A 1 103 ? 2.251 6.552 22.783 1.00 53.12 103 LEU A O 1
ATOM 837 N N . MET A 1 104 ? 3.399 8.193 23.798 1.00 45.66 104 MET A N 1
ATOM 838 C CA . MET A 1 104 ? 2.966 7.836 25.146 1.00 45.66 104 MET A CA 1
ATOM 839 C C . MET A 1 104 ? 1.638 8.530 25.451 1.00 45.66 104 MET A C 1
ATOM 841 O O . MET A 1 104 ? 1.554 9.756 25.468 1.00 45.66 104 MET A O 1
ATOM 845 N N . LYS A 1 105 ? 0.595 7.739 25.705 1.00 56.03 105 LYS A N 1
ATOM 846 C CA . LYS A 1 105 ? -0.701 8.229 26.182 1.00 56.03 105 LYS A CA 1
ATOM 847 C C . LYS A 1 105 ? -0.746 8.095 27.702 1.00 56.03 105 LYS A C 1
ATOM 849 O O . LYS A 1 105 ? -0.549 7.002 28.228 1.00 56.03 105 LYS A O 1
ATOM 854 N N . LEU A 1 106 ? -1.007 9.196 28.402 1.00 46.91 106 LEU A N 1
ATOM 855 C CA .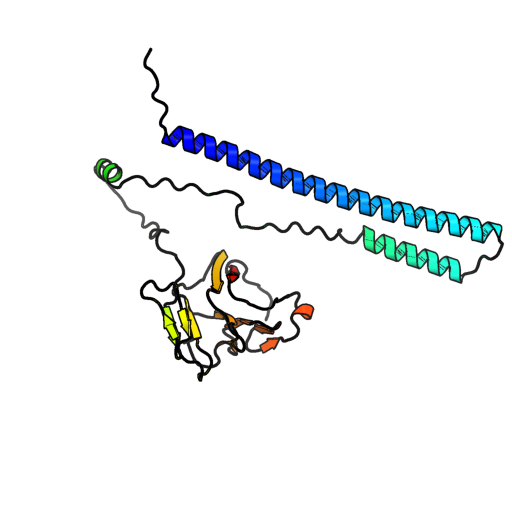 LEU A 1 106 ? -1.277 9.173 29.837 1.00 46.91 106 LEU A CA 1
ATOM 856 C C . LEU A 1 106 ? -2.780 8.968 30.047 1.00 46.91 106 LEU A C 1
ATOM 858 O O . LEU A 1 106 ? -3.578 9.837 29.698 1.00 46.91 106 LEU A O 1
ATOM 862 N N . GLU A 1 107 ? -3.173 7.833 30.614 1.00 49.16 107 GLU A N 1
ATOM 863 C CA . GLU A 1 107 ? -4.553 7.621 31.051 1.00 49.16 107 GLU A CA 1
ATOM 864 C C . GLU A 1 107 ? -4.682 8.004 32.524 1.00 49.16 107 GLU A C 1
ATOM 866 O O . GLU A 1 107 ? -4.072 7.405 33.408 1.00 49.16 107 GLU A O 1
ATOM 871 N N . VAL A 1 108 ? -5.447 9.065 32.780 1.00 50.31 108 VAL A N 1
ATOM 872 C CA . VAL A 1 108 ? -5.764 9.530 34.132 1.00 50.31 108 VAL A CA 1
ATOM 873 C C . VAL A 1 108 ? -7.051 8.841 34.577 1.00 50.31 108 VAL A C 1
ATOM 875 O O . VAL A 1 108 ? -8.083 8.996 33.921 1.00 50.31 108 VAL A O 1
ATOM 878 N N . ASN A 1 109 ? -6.980 8.095 35.684 1.00 46.44 109 ASN A N 1
ATOM 879 C CA . ASN A 1 109 ? -8.118 7.388 36.278 1.00 46.44 109 ASN A CA 1
ATOM 880 C C . ASN A 1 109 ? -9.314 8.327 36.509 1.00 46.44 109 ASN A C 1
ATOM 882 O O . ASN A 1 109 ? -9.154 9.448 36.997 1.00 46.44 109 ASN A O 1
ATOM 886 N N . ASP A 1 110 ? -10.526 7.838 36.233 1.00 50.50 110 ASP A N 1
ATOM 887 C CA . ASP A 1 110 ? -11.768 8.623 36.296 1.00 50.50 110 ASP A CA 1
ATOM 888 C C . ASP A 1 110 ? -12.097 9.177 37.697 1.00 50.50 110 ASP A C 1
ATOM 890 O O . ASP A 1 110 ? -12.830 10.159 37.818 1.00 50.50 110 ASP A O 1
ATOM 894 N N . ALA A 1 111 ? -11.460 8.649 38.748 1.00 45.19 111 ALA A N 1
ATOM 895 C CA . ALA A 1 111 ? -11.515 9.197 40.105 1.00 45.19 111 ALA A CA 1
ATOM 896 C C . ALA A 1 111 ? -10.975 10.643 40.211 1.00 45.19 111 ALA A C 1
ATOM 898 O O . ALA A 1 111 ? -11.450 11.409 41.045 1.00 45.19 111 ALA A O 1
ATOM 899 N N . PHE A 1 112 ? -10.040 11.054 39.342 1.00 47.84 112 PHE A N 1
ATOM 900 C CA . PHE A 1 112 ? -9.512 12.428 39.307 1.00 47.84 112 PHE A CA 1
ATOM 901 C C . PHE A 1 112 ? -10.424 13.402 38.538 1.00 47.84 112 PHE A C 1
ATOM 903 O O . PHE A 1 112 ? -10.401 14.605 38.792 1.00 47.84 112 PHE A O 1
ATOM 910 N N . LYS A 1 113 ? -11.259 12.900 37.616 1.00 44.69 113 LYS A N 1
ATOM 911 C CA . LYS A 1 113 ? -12.192 13.724 36.821 1.00 44.69 113 LYS A CA 1
ATOM 912 C C . LYS A 1 113 ? -13.472 14.074 37.584 1.00 44.69 113 LYS A C 1
ATOM 914 O O . LYS A 1 113 ? -14.117 15.071 37.266 1.00 44.69 113 LYS A O 1
ATOM 919 N N . ALA A 1 114 ? -13.829 13.281 38.596 1.00 46.47 114 ALA A N 1
ATOM 920 C CA . ALA A 1 114 ? -14.995 13.524 39.445 1.00 46.47 114 ALA A CA 1
ATOM 921 C C . ALA A 1 114 ? -14.830 14.749 40.368 1.00 46.47 114 ALA A C 1
ATOM 923 O O . ALA A 1 114 ? -15.824 15.354 40.751 1.00 46.47 114 ALA A O 1
ATOM 924 N N . GLN A 1 115 ? -13.594 15.165 40.672 1.00 46.50 115 GLN A N 1
ATOM 925 C CA . GLN A 1 115 ? -13.318 16.287 41.580 1.00 46.50 115 GLN A CA 1
ATOM 926 C C . GLN A 1 115 ? -13.278 17.672 40.902 1.00 46.50 115 GLN A C 1
ATOM 928 O O . GLN A 1 115 ? -13.182 18.676 41.597 1.00 46.50 115 GLN A O 1
ATOM 933 N N . GLN A 1 116 ? -13.376 17.762 39.568 1.00 50.31 116 GLN A N 1
ATOM 934 C CA . GLN A 1 116 ? -13.381 19.047 38.836 1.00 50.31 116 GLN A CA 1
ATOM 935 C C . GLN A 1 116 ? -14.756 19.439 38.266 1.00 50.31 116 GLN A C 1
ATOM 937 O O . GLN A 1 116 ? -14.883 20.457 37.590 1.00 50.31 116 GLN A O 1
ATOM 942 N N . LYS A 1 117 ? -15.807 18.658 38.538 1.00 44.41 117 LYS A N 1
ATOM 943 C CA . LYS A 1 117 ? -17.162 18.860 37.996 1.00 44.41 117 LYS A CA 1
ATOM 944 C C . LYS A 1 117 ? -18.089 19.666 38.919 1.00 44.41 117 LYS A C 1
ATOM 946 O O . LYS A 1 117 ? -19.281 19.405 38.966 1.00 44.41 117 LYS A O 1
ATOM 951 N N . GLU A 1 118 ? -17.574 20.690 39.594 1.00 43.03 118 GLU A N 1
ATOM 952 C CA . GLU A 1 118 ? -18.406 21.695 40.276 1.00 43.03 118 GLU A CA 1
ATOM 953 C C . GLU A 1 118 ? -17.904 23.119 40.003 1.00 43.03 118 GLU A C 1
ATOM 955 O O . GLU A 1 118 ? -17.471 23.836 40.897 1.00 43.03 118 GLU A O 1
ATOM 960 N N . SER A 1 119 ? -17.952 23.568 38.744 1.00 37.56 119 SER A N 1
ATOM 961 C CA . SER A 1 119 ? -18.117 25.000 38.426 1.00 37.56 119 SER A CA 1
ATOM 962 C C . SER A 1 119 ? -18.584 25.204 36.977 1.00 37.56 119 SER A C 1
ATOM 964 O O . SER A 1 119 ? -17.806 25.191 36.034 1.00 37.56 119 SER A O 1
ATOM 966 N N . LYS A 1 120 ? -19.905 25.353 36.834 1.00 39.97 120 LYS A N 1
ATOM 967 C CA . LYS A 1 120 ? -20.670 26.151 35.852 1.00 39.97 120 LYS A CA 1
ATOM 968 C C . LYS A 1 120 ? -20.081 26.402 34.442 1.00 39.97 120 LYS A C 1
ATOM 970 O O . LYS A 1 120 ? -19.242 27.269 34.259 1.00 39.97 120 LYS A O 1
ATOM 975 N N . GLY A 1 121 ? -20.793 25.867 33.444 1.00 35.25 121 GLY A N 1
ATOM 976 C CA . GLY A 1 121 ? -21.651 26.716 32.603 1.00 35.25 121 GLY A CA 1
ATOM 977 C C . GLY A 1 121 ? -21.186 27.081 31.185 1.00 35.25 121 GLY A C 1
ATOM 978 O O . GLY A 1 121 ? -20.153 27.702 30.985 1.00 35.25 121 GLY A O 1
ATOM 979 N N . SER A 1 122 ? -22.113 26.847 30.250 1.00 32.56 122 SER A N 1
ATOM 980 C CA . SER A 1 122 ? -22.230 27.380 28.884 1.00 32.56 122 SER A CA 1
ATOM 981 C C . SER A 1 122 ? -21.518 26.621 27.762 1.00 32.56 122 SER A C 1
ATOM 983 O O . SER A 1 122 ? -20.311 26.403 27.755 1.00 32.56 122 SER A O 1
ATOM 985 N N . GLY A 1 123 ? -22.341 26.192 26.806 1.00 39.97 123 GLY A N 1
ATOM 986 C CA . GLY A 1 123 ? -22.003 25.241 25.767 1.00 39.97 123 GLY A CA 1
ATOM 987 C C . GLY A 1 123 ? -21.281 25.828 24.563 1.00 39.97 123 GLY A C 1
ATOM 988 O O . GLY A 1 123 ? -21.512 26.956 24.153 1.00 39.97 123 GLY A O 1
ATOM 989 N N . PHE A 1 124 ? -20.482 24.961 23.956 1.00 32.69 124 PHE A N 1
ATOM 990 C CA . PHE A 1 124 ? -20.330 24.814 22.516 1.00 32.69 124 PHE A CA 1
ATOM 991 C C . PHE A 1 124 ? -20.088 23.323 22.280 1.00 32.69 124 PHE A C 1
ATOM 993 O O . PHE A 1 124 ? -19.181 22.736 22.873 1.00 32.69 124 PHE A O 1
ATOM 1000 N N . ALA A 1 125 ? -20.939 22.691 21.472 1.00 42.22 125 ALA A N 1
ATOM 1001 C CA . ALA A 1 125 ? -20.807 21.288 21.111 1.00 42.22 125 ALA A CA 1
ATOM 1002 C C . ALA A 1 125 ? -19.465 21.068 20.397 1.00 42.22 125 ALA A C 1
ATOM 1004 O O . ALA A 1 125 ? -19.277 21.481 19.253 1.00 42.22 125 ALA A O 1
ATOM 1005 N N . LYS A 1 126 ? -18.523 20.425 21.089 1.00 39.91 126 LYS A N 1
ATOM 1006 C CA . LYS A 1 126 ? -17.284 19.908 20.519 1.00 39.91 126 LYS A CA 1
ATOM 1007 C C . LYS A 1 126 ? -17.286 18.391 20.628 1.00 39.91 126 LYS A C 1
ATOM 1009 O O . LYS A 1 126 ? -17.385 17.847 21.721 1.00 39.91 126 LYS A O 1
ATOM 1014 N N . SER A 1 127 ? -17.072 17.779 19.464 1.00 40.12 127 SER A N 1
ATOM 1015 C CA . SER A 1 127 ? -16.183 16.633 19.277 1.00 40.12 127 SER A CA 1
ATOM 1016 C C . SER A 1 127 ? -16.548 15.385 20.081 1.00 40.12 127 SER A C 1
ATOM 1018 O O . SER A 1 127 ? -16.046 15.156 21.180 1.00 40.12 127 SER A O 1
ATOM 1020 N N . SER A 1 128 ? -17.359 14.528 19.460 1.00 38.06 128 SER A N 1
ATOM 1021 C CA . SER A 1 128 ? -17.433 13.108 19.798 1.00 38.06 128 SER A CA 1
ATOM 1022 C C . SER A 1 128 ? -16.024 12.514 19.892 1.00 38.06 128 SER A C 1
ATOM 1024 O O . SER A 1 128 ? -15.224 12.642 18.968 1.00 38.06 128 SER A O 1
ATOM 1026 N N . ASN A 1 129 ? -15.753 11.906 21.040 1.00 39.09 129 ASN A N 1
ATOM 1027 C CA . ASN A 1 129 ? -14.473 11.366 21.470 1.00 39.09 129 ASN A CA 1
ATOM 1028 C C . ASN A 1 129 ? -13.812 10.438 20.434 1.00 39.09 129 ASN A C 1
ATOM 1030 O O . ASN A 1 129 ? -14.388 9.433 20.025 1.00 39.09 129 ASN A O 1
ATOM 1034 N N . ASP A 1 130 ? -12.552 10.734 20.119 1.00 44.31 130 ASP A N 1
ATOM 1035 C CA . ASP A 1 130 ? -11.626 10.011 19.226 1.00 44.31 130 ASP A CA 1
ATOM 1036 C C . ASP A 1 130 ? -11.099 8.683 19.829 1.00 44.31 130 ASP A C 1
ATOM 1038 O O . ASP A 1 130 ? -9.996 8.224 19.550 1.00 44.31 130 ASP A O 1
ATOM 1042 N N . ALA A 1 131 ? -11.864 8.073 20.739 1.00 42.91 131 ALA A N 1
ATOM 1043 C CA . ALA A 1 131 ? -11.462 6.866 21.467 1.00 42.91 131 ALA A CA 1
ATOM 1044 C C . ALA A 1 131 ? -12.048 5.567 20.883 1.00 42.91 131 ALA A C 1
ATOM 1046 O O . ALA A 1 131 ? -11.722 4.497 21.384 1.00 42.91 131 ALA A O 1
ATOM 1047 N N . ASP A 1 132 ? -12.873 5.641 19.831 1.00 46.59 132 ASP A N 1
ATOM 1048 C CA . ASP A 1 132 ? -13.554 4.466 19.254 1.00 46.59 132 ASP A CA 1
ATOM 1049 C C . ASP A 1 132 ? -13.495 4.400 17.712 1.00 46.59 132 ASP A C 1
ATOM 1051 O O . ASP A 1 132 ? -14.216 3.633 17.077 1.00 46.59 132 ASP A O 1
ATOM 1055 N N . LEU A 1 133 ? -12.614 5.179 17.069 1.00 65.25 133 LEU A N 1
ATOM 1056 C CA . LEU A 1 133 ? -12.427 5.158 15.608 1.00 65.25 133 LEU A CA 1
ATOM 1057 C C . LEU A 1 133 ? -11.471 4.043 15.151 1.00 65.25 133 LEU A C 1
ATOM 1059 O O . LEU A 1 133 ? -10.614 4.248 14.292 1.00 65.25 133 LEU A O 1
ATOM 1063 N N . GLN A 1 134 ? -11.595 2.846 15.726 1.00 78.00 134 GLN A N 1
ATOM 1064 C CA . GLN A 1 134 ? -10.925 1.677 15.163 1.00 78.00 134 GLN A CA 1
ATOM 1065 C C . GLN A 1 134 ? -11.772 1.086 14.034 1.00 78.00 134 GLN A C 1
ATOM 1067 O O . GLN A 1 134 ? -12.961 0.814 14.207 1.00 78.00 134 GLN A O 1
ATOM 1072 N N . GLU A 1 135 ? -11.146 0.896 12.872 1.00 86.12 135 GLU A N 1
ATOM 1073 C CA . GLU A 1 135 ? -11.774 0.250 11.720 1.00 86.12 135 GLU A CA 1
ATOM 1074 C C . GLU A 1 135 ? -12.144 -1.199 12.061 1.00 86.12 135 GLU A C 1
ATOM 1076 O O . GLU A 1 135 ? -11.337 -1.944 12.622 1.00 86.12 135 GLU A O 1
ATOM 1081 N N . LYS A 1 136 ? -13.371 -1.583 11.707 1.00 93.94 136 LYS A N 1
ATOM 1082 C CA . LYS A 1 136 ? -13.950 -2.911 11.940 1.00 93.94 136 LYS A CA 1
ATOM 1083 C C . LYS A 1 136 ? -14.713 -3.344 10.701 1.00 93.94 136 LYS A C 1
ATOM 1085 O O . LYS A 1 136 ? -15.332 -2.514 10.037 1.00 93.94 136 LYS A O 1
ATOM 1090 N N . PHE A 1 137 ? -14.729 -4.640 10.423 1.00 94.06 137 PHE A N 1
ATOM 1091 C CA . PHE A 1 137 ? -15.627 -5.199 9.420 1.00 94.06 137 PHE A CA 1
ATOM 1092 C C . PHE A 1 137 ? -17.069 -5.113 9.923 1.00 94.06 137 PHE A C 1
ATOM 1094 O O . PHE A 1 137 ? -17.357 -5.479 11.062 1.00 94.06 137 PHE A O 1
ATOM 1101 N N . LEU A 1 138 ? -17.967 -4.608 9.076 1.00 91.75 138 LEU A N 1
ATOM 1102 C CA . LEU A 1 138 ? -19.376 -4.413 9.416 1.00 91.75 138 LEU A CA 1
ATOM 1103 C C . LEU A 1 138 ? -20.286 -5.198 8.476 1.00 91.75 138 LEU A C 1
ATOM 1105 O O . LEU A 1 138 ? -21.083 -6.020 8.918 1.00 91.75 138 LEU A O 1
ATOM 1109 N N . GLU A 1 139 ? -20.172 -4.935 7.178 1.00 94.00 139 GLU A N 1
ATOM 1110 C CA . GLU A 1 139 ? -21.034 -5.532 6.162 1.00 94.00 139 GLU A CA 1
ATOM 1111 C C . GLU A 1 139 ? -20.303 -6.675 5.461 1.00 94.00 139 GLU A C 1
ATOM 1113 O O . GLU A 1 139 ? -19.091 -6.603 5.224 1.00 94.00 139 GLU A O 1
ATOM 1118 N N . LYS A 1 140 ? -21.048 -7.722 5.101 1.00 94.12 140 LYS A N 1
ATOM 1119 C CA . LYS A 1 140 ? -20.519 -8.871 4.375 1.00 94.12 140 LYS A CA 1
ATOM 1120 C C . LYS A 1 140 ? -21.482 -9.388 3.320 1.00 94.12 140 LYS A C 1
ATOM 1122 O O . LYS A 1 140 ? -22.696 -9.322 3.494 1.00 94.12 140 LYS A O 1
ATOM 1127 N N . LEU A 1 141 ? -20.918 -9.978 2.274 1.00 92.94 141 LEU A N 1
ATOM 1128 C CA . LEU A 1 141 ? -21.637 -10.736 1.257 1.00 92.94 141 LEU A CA 1
ATOM 1129 C C . LEU A 1 141 ? -20.847 -12.009 0.927 1.00 92.94 141 LEU A C 1
ATOM 1131 O O . LEU A 1 141 ? -19.648 -11.934 0.656 1.00 92.94 141 LEU A O 1
ATOM 1135 N N . GLY A 1 142 ? -21.524 -13.157 0.935 1.00 90.94 142 GLY A N 1
ATOM 1136 C CA . GLY A 1 142 ? -20.917 -14.479 0.744 1.00 90.94 142 GLY A CA 1
ATOM 1137 C C . GLY A 1 142 ? -20.546 -15.188 2.053 1.00 90.94 142 GLY A C 1
ATOM 1138 O O . GLY A 1 142 ? -20.847 -14.709 3.151 1.00 90.94 142 GLY A O 1
ATOM 1139 N N . ASP A 1 143 ? -19.885 -16.340 1.922 1.00 91.12 143 ASP A N 1
ATOM 1140 C CA . ASP A 1 143 ? -19.588 -17.276 3.017 1.00 91.12 143 ASP A CA 1
ATOM 1141 C C . ASP A 1 143 ? -18.362 -16.856 3.841 1.00 91.12 143 ASP A C 1
ATOM 1143 O O . ASP A 1 143 ? -17.310 -17.503 3.864 1.00 91.12 143 ASP A O 1
ATOM 1147 N N . VAL A 1 144 ? -18.507 -15.734 4.543 1.00 91.50 144 VAL A N 1
ATOM 1148 C CA . VAL A 1 144 ? -17.485 -15.179 5.432 1.00 91.50 144 VAL A CA 1
ATOM 1149 C C . VAL A 1 144 ? -18.002 -15.065 6.865 1.00 91.50 144 VAL A C 1
ATOM 1151 O O . VAL A 1 144 ? -19.123 -14.617 7.134 1.00 91.50 144 VAL A O 1
ATOM 1154 N N . HIS A 1 145 ? -17.172 -15.477 7.814 1.00 93.12 145 HIS A N 1
ATOM 1155 C CA . HIS A 1 145 ? -17.391 -15.282 9.238 1.00 93.12 145 HIS A CA 1
ATOM 1156 C C . HIS A 1 145 ? -16.626 -14.040 9.691 1.00 93.12 145 HIS A C 1
ATOM 1158 O O . HIS A 1 145 ? -15.437 -13.931 9.416 1.00 93.12 145 HIS A O 1
ATOM 1164 N N . ILE A 1 146 ? -17.298 -13.116 10.377 1.00 93.69 146 ILE A N 1
ATOM 1165 C CA . ILE A 1 146 ? -16.658 -11.979 11.047 1.00 93.69 146 ILE A CA 1
ATOM 1166 C C . ILE A 1 146 ? -16.719 -12.273 12.546 1.00 93.69 146 ILE A C 1
ATOM 1168 O O . ILE A 1 146 ? -17.783 -12.651 13.042 1.00 93.69 146 ILE A O 1
ATOM 1172 N N . SER A 1 147 ? -15.593 -12.131 13.243 1.00 93.00 147 SER A N 1
ATOM 1173 C CA . SER A 1 147 ? -15.510 -12.293 14.695 1.00 93.00 147 SER A CA 1
ATOM 1174 C C . SER A 1 147 ? -16.418 -11.302 15.427 1.00 93.00 147 SER A C 1
ATOM 1176 O O . SER A 1 147 ? -16.775 -10.245 14.910 1.00 93.00 147 SER A O 1
ATOM 1178 N N . THR A 1 148 ? -16.779 -11.619 16.669 1.00 89.00 148 THR A N 1
ATOM 1179 C CA . THR A 1 148 ? -17.683 -10.789 17.485 1.00 89.00 148 THR A CA 1
ATOM 1180 C C . THR A 1 148 ? -17.154 -9.378 17.746 1.00 89.00 148 THR A C 1
ATOM 1182 O O . THR A 1 148 ? -17.938 -8.445 17.890 1.00 89.00 148 THR A O 1
ATOM 1185 N N . ASP A 1 149 ? -15.834 -9.207 17.786 1.00 90.56 149 ASP A N 1
ATOM 1186 C CA . ASP A 1 149 ? -15.170 -7.914 17.960 1.00 90.56 149 ASP A CA 1
ATOM 1187 C C . ASP A 1 149 ? -15.034 -7.104 16.653 1.00 90.56 149 ASP A C 1
ATOM 1189 O O . ASP A 1 149 ? -14.744 -5.905 16.705 1.00 90.56 149 ASP A O 1
ATOM 1193 N N . GLY A 1 150 ? -15.305 -7.727 15.500 1.00 92.06 150 GLY A N 1
ATOM 1194 C CA . GLY A 1 150 ? -15.275 -7.111 14.174 1.00 92.06 150 GLY A CA 1
ATOM 1195 C C . GLY A 1 150 ? -13.886 -6.979 13.543 1.00 92.06 150 GLY A C 1
ATOM 1196 O O . GLY A 1 150 ? -13.776 -6.345 12.493 1.00 92.06 150 GLY A O 1
ATOM 1197 N N . TYR A 1 151 ? -12.828 -7.537 14.142 1.00 91.56 151 TYR A N 1
ATOM 1198 C CA . TYR A 1 151 ? -11.449 -7.364 13.653 1.00 91.56 151 TYR A CA 1
ATOM 1199 C C . TYR A 1 151 ? -10.933 -8.508 12.778 1.00 91.56 151 TYR A C 1
ATOM 1201 O O . TYR A 1 151 ? -9.988 -8.307 12.014 1.00 91.56 151 TYR A O 1
ATOM 1209 N N . LEU A 1 152 ? -11.535 -9.694 12.867 1.00 93.50 152 LEU A N 1
ATOM 1210 C CA . LEU A 1 152 ? -11.126 -10.869 12.109 1.00 93.50 152 LEU A CA 1
ATOM 1211 C C . LEU A 1 152 ? -12.244 -11.286 11.159 1.00 93.50 152 LEU A C 1
ATOM 1213 O O . LEU A 1 152 ? -13.391 -11.457 11.565 1.00 93.50 152 LEU A O 1
ATOM 1217 N N . ALA A 1 153 ? -11.890 -11.486 9.894 1.00 94.12 153 ALA A N 1
ATOM 1218 C CA . ALA A 1 153 ? -12.778 -12.067 8.905 1.00 94.12 153 ALA A CA 1
ATOM 1219 C C . ALA A 1 153 ? -12.146 -13.331 8.316 1.00 94.12 153 ALA A C 1
ATOM 1221 O O . ALA A 1 153 ? -11.000 -13.313 7.867 1.00 94.12 153 ALA A O 1
ATOM 1222 N N . THR A 1 154 ? -12.911 -14.418 8.304 1.00 92.81 154 THR A N 1
ATOM 1223 C CA . THR A 1 154 ? -12.462 -15.745 7.884 1.00 92.81 154 THR A CA 1
ATOM 1224 C C . THR A 1 154 ? -13.383 -16.273 6.799 1.00 92.81 154 THR A C 1
ATOM 1226 O O . THR A 1 154 ? -14.592 -16.388 6.998 1.00 92.81 154 THR A O 1
ATOM 1229 N N . HIS A 1 155 ? -12.807 -16.614 5.650 1.00 89.81 155 HIS A N 1
ATOM 1230 C CA . HIS A 1 155 ? -13.509 -17.335 4.593 1.00 89.81 155 HIS A CA 1
ATOM 1231 C C . HIS A 1 155 ? -13.840 -18.754 5.074 1.00 89.81 155 HIS A C 1
ATOM 1233 O O . HIS A 1 155 ? -12.937 -19.462 5.522 1.00 89.81 155 HIS A O 1
ATOM 1239 N N . VAL A 1 156 ? -15.111 -19.161 5.022 1.00 82.81 156 VAL A N 1
ATOM 1240 C CA . VAL A 1 156 ? -15.575 -20.393 5.691 1.00 82.81 156 VAL A CA 1
ATOM 1241 C C . VAL A 1 156 ? -15.605 -21.601 4.750 1.00 82.81 156 VAL A C 1
ATOM 1243 O O . VAL A 1 156 ? -15.384 -22.720 5.208 1.00 82.81 156 VAL A O 1
ATOM 1246 N N . ASP A 1 157 ? -15.816 -21.402 3.445 1.00 75.12 157 ASP A N 1
ATOM 1247 C CA . ASP A 1 157 ? -15.977 -22.507 2.486 1.00 75.12 157 ASP A CA 1
ATOM 1248 C C . ASP A 1 157 ? -14.782 -22.645 1.522 1.00 75.12 157 ASP A C 1
ATOM 1250 O O . ASP A 1 157 ? -14.253 -21.661 1.020 1.00 75.12 157 ASP A O 1
ATOM 1254 N N . ALA A 1 158 ? -14.357 -23.877 1.238 1.00 61.09 158 ALA A N 1
ATOM 1255 C CA . ALA A 1 158 ? -13.329 -24.196 0.246 1.00 61.09 158 ALA A CA 1
ATOM 1256 C C . ALA A 1 158 ? -13.865 -24.271 -1.196 1.00 61.09 158 ALA A C 1
ATOM 1258 O O . ALA A 1 158 ? -13.073 -24.357 -2.134 1.00 61.09 158 ALA A O 1
ATOM 1259 N N . LYS A 1 159 ? -15.192 -24.281 -1.378 1.00 69.81 159 LYS A N 1
ATOM 1260 C CA . LYS A 1 159 ? -15.857 -24.473 -2.677 1.00 69.81 159 LYS A CA 1
ATOM 1261 C C . LYS A 1 159 ? -16.427 -23.192 -3.300 1.00 69.81 159 LYS A C 1
ATOM 1263 O O . LYS A 1 159 ? -16.957 -23.266 -4.405 1.00 69.81 159 LYS A O 1
ATOM 1268 N N . SER A 1 160 ? -16.343 -22.053 -2.614 1.00 62.28 160 SER A N 1
ATOM 1269 C CA . SER A 1 160 ? -17.217 -20.900 -2.874 1.00 62.28 160 SER A CA 1
ATOM 1270 C C . SER A 1 160 ? -16.519 -19.700 -3.528 1.00 62.28 160 SER A C 1
ATOM 1272 O O . SER A 1 160 ? -15.295 -19.572 -3.537 1.00 62.28 160 SER A O 1
ATOM 1274 N N . GLU A 1 161 ? -17.377 -18.874 -4.125 1.00 79.44 161 GLU A N 1
ATOM 1275 C CA . GLU A 1 161 ? -17.167 -17.679 -4.938 1.00 79.44 161 GLU A CA 1
ATOM 1276 C C . GLU A 1 161 ? -16.422 -16.545 -4.195 1.00 79.44 161 GLU A C 1
ATOM 1278 O O . GLU A 1 161 ? -15.947 -16.687 -3.072 1.00 79.44 161 GLU A O 1
ATOM 1283 N N . PHE A 1 162 ? -16.315 -15.369 -4.820 1.00 84.81 162 PHE A N 1
ATOM 1284 C CA . PHE A 1 162 ? -15.814 -14.171 -4.148 1.00 84.81 162 PHE A CA 1
ATOM 1285 C C . PHE A 1 162 ? -16.647 -13.835 -2.900 1.00 84.81 162 PHE A C 1
ATOM 1287 O O . PHE A 1 162 ? -17.870 -13.712 -2.976 1.00 84.81 162 PHE A O 1
ATOM 1294 N N . VAL A 1 163 ? -15.970 -13.587 -1.778 1.00 91.31 163 VAL A N 1
ATOM 1295 C CA . VAL A 1 163 ? -16.566 -12.941 -0.601 1.00 91.31 163 VAL A CA 1
ATOM 1296 C C . VAL A 1 163 ? -16.241 -11.457 -0.595 1.00 91.31 163 VAL A C 1
ATOM 1298 O O . VAL A 1 163 ? -15.168 -11.032 -1.033 1.00 91.31 163 VAL A O 1
ATOM 1301 N N . TYR A 1 164 ? -17.159 -10.666 -0.057 1.00 93.25 164 TYR A N 1
ATOM 1302 C CA . TYR A 1 164 ? -17.022 -9.221 0.015 1.00 93.25 164 TYR A CA 1
ATOM 1303 C C . TYR A 1 164 ? -17.217 -8.759 1.447 1.00 93.25 164 TYR A C 1
ATOM 1305 O O . TYR A 1 164 ? -18.108 -9.228 2.155 1.00 93.25 164 TYR A O 1
ATOM 1313 N N . LEU A 1 165 ? -16.377 -7.817 1.855 1.00 94.75 165 LEU A N 1
ATOM 1314 C CA . LEU A 1 165 ? -16.380 -7.219 3.180 1.00 94.75 165 LEU A CA 1
ATOM 1315 C C . LEU A 1 165 ? -16.320 -5.704 3.036 1.00 94.75 165 LEU A C 1
ATOM 1317 O O . LEU A 1 165 ? -15.613 -5.188 2.166 1.00 94.75 165 LEU A O 1
ATOM 1321 N N . ARG A 1 166 ? -17.024 -4.996 3.917 1.00 94.69 166 ARG A N 1
ATOM 1322 C CA . ARG A 1 166 ? -16.959 -3.538 4.026 1.00 94.69 166 ARG A CA 1
ATOM 1323 C C . ARG A 1 166 ? -16.656 -3.125 5.461 1.00 94.69 166 ARG A C 1
ATOM 1325 O O . ARG A 1 166 ? -17.221 -3.678 6.408 1.00 94.69 166 ARG A O 1
ATOM 1332 N N . GLY A 1 167 ? -15.768 -2.143 5.596 1.00 94.00 167 GLY A N 1
ATOM 1333 C CA . GLY A 1 167 ? -15.490 -1.480 6.867 1.00 94.00 167 GLY A CA 1
ATOM 1334 C C . GLY A 1 167 ? -16.687 -0.676 7.378 1.00 94.00 167 GLY A C 1
ATOM 1335 O O . GLY A 1 167 ? -17.610 -0.353 6.629 1.00 94.00 167 GLY A O 1
ATOM 1336 N N . ARG A 1 168 ? -16.672 -0.349 8.667 1.00 91.62 168 ARG A N 1
ATOM 1337 C CA . ARG A 1 168 ? -17.715 0.444 9.332 1.00 91.62 168 ARG A CA 1
ATOM 1338 C C . ARG A 1 168 ? -17.622 1.922 8.970 1.00 91.62 168 ARG A C 1
ATOM 1340 O O . ARG A 1 168 ? -18.635 2.619 8.965 1.00 91.62 168 ARG A O 1
ATOM 1347 N N . LEU A 1 169 ? -16.405 2.416 8.767 1.00 92.06 169 LEU A N 1
ATOM 1348 C CA . LEU A 1 169 ? -16.152 3.845 8.666 1.00 92.06 169 LEU A CA 1
ATOM 1349 C C . LEU A 1 169 ? -16.362 4.361 7.239 1.00 92.06 169 LEU A C 1
ATOM 1351 O O . LEU A 1 169 ? -16.029 3.711 6.249 1.00 92.06 169 LEU A O 1
ATOM 1355 N N . ALA A 1 170 ? -16.904 5.575 7.153 1.00 91.56 170 ALA A N 1
ATOM 1356 C CA . ALA A 1 170 ? -16.983 6.347 5.925 1.00 91.56 170 ALA A CA 1
ATOM 1357 C C . ALA A 1 170 ? -15.958 7.482 5.976 1.00 91.56 170 ALA A C 1
ATOM 1359 O O . ALA A 1 170 ? -15.824 8.173 6.986 1.00 91.56 170 ALA A O 1
ATOM 1360 N N . TYR A 1 171 ? -15.261 7.686 4.863 1.00 90.25 171 TYR A N 1
ATOM 1361 C CA . TYR A 1 171 ? -14.149 8.622 4.768 1.00 90.25 171 TYR A CA 1
ATOM 1362 C C . TYR A 1 171 ? -14.498 9.734 3.781 1.00 90.25 171 TYR A C 1
ATOM 1364 O O . TYR A 1 171 ? -14.699 9.473 2.596 1.00 90.25 171 TYR A O 1
ATOM 1372 N N . SER A 1 172 ? -14.606 10.973 4.268 1.00 88.19 172 SER A N 1
ATOM 1373 C CA . SER A 1 172 ? -15.019 12.125 3.448 1.00 88.19 172 SER A CA 1
ATOM 1374 C C . SER A 1 172 ? -14.011 13.276 3.409 1.00 88.19 172 SER A C 1
ATOM 1376 O O . SER A 1 172 ? -14.102 14.117 2.516 1.00 88.19 172 SER A O 1
ATOM 1378 N N . ALA A 1 173 ? -13.072 13.344 4.357 1.00 86.38 173 ALA A N 1
ATOM 1379 C CA . ALA A 1 173 ? -12.050 14.389 4.433 1.00 86.38 173 ALA A CA 1
ATOM 1380 C C . ALA A 1 173 ? -10.850 13.919 5.265 1.00 86.38 173 ALA A C 1
ATOM 1382 O O . ALA A 1 173 ? -11.038 13.184 6.221 1.00 86.38 173 ALA A O 1
ATOM 1383 N N . GLY A 1 174 ? -9.639 14.380 4.948 1.00 87.19 174 GLY A N 1
ATOM 1384 C CA . GLY A 1 174 ? -8.421 14.037 5.695 1.00 87.19 174 GLY A CA 1
ATOM 1385 C C . GLY A 1 174 ? -7.660 12.841 5.122 1.00 87.19 174 GLY A C 1
ATOM 1386 O O . GLY A 1 174 ? -7.960 12.366 4.029 1.00 87.19 174 GLY A O 1
ATOM 1387 N N . CYS A 1 175 ? -6.649 12.372 5.856 1.00 85.69 175 CYS A N 1
ATOM 1388 C CA . CYS A 1 175 ? -5.786 11.266 5.447 1.00 85.69 175 CYS A CA 1
ATOM 1389 C C . CYS A 1 175 ? -5.859 10.132 6.473 1.00 85.69 175 CYS A C 1
ATOM 1391 O O . CYS A 1 175 ? -5.574 10.336 7.653 1.00 85.69 175 CYS A O 1
ATOM 1393 N N . TYR A 1 176 ? -6.209 8.936 6.015 1.00 87.25 176 TYR A N 1
ATOM 1394 C CA . TYR A 1 176 ? -6.425 7.764 6.853 1.00 87.25 176 TYR A CA 1
ATOM 1395 C C . TYR A 1 176 ? -5.479 6.644 6.464 1.00 87.25 176 TYR A C 1
ATOM 1397 O O . TYR A 1 176 ? -5.138 6.461 5.298 1.00 87.25 176 TYR A O 1
ATOM 1405 N N . THR A 1 177 ? -5.052 5.874 7.458 1.00 88.31 177 THR A N 1
ATOM 1406 C CA . THR A 1 177 ? -4.237 4.680 7.260 1.00 88.31 177 THR A CA 1
ATOM 1407 C C . THR A 1 177 ? -4.942 3.495 7.890 1.00 88.31 177 THR A C 1
ATOM 1409 O O . THR A 1 177 ? -5.054 3.418 9.110 1.00 88.31 177 THR A O 1
ATOM 1412 N N . ILE A 1 178 ? -5.349 2.547 7.055 1.00 90.81 178 ILE A N 1
ATOM 1413 C CA . ILE A 1 178 ? -5.955 1.284 7.464 1.00 90.81 178 ILE A CA 1
ATOM 1414 C C . ILE A 1 178 ? -4.905 0.190 7.277 1.00 90.81 178 ILE A C 1
ATOM 1416 O O . ILE A 1 178 ? -4.173 0.181 6.284 1.00 90.81 178 ILE A O 1
ATOM 1420 N N . ARG A 1 179 ? -4.777 -0.713 8.251 1.00 92.50 179 ARG A N 1
ATOM 1421 C CA . ARG A 1 179 ? -3.818 -1.822 8.200 1.00 92.50 179 ARG A CA 1
ATOM 1422 C C . ARG A 1 179 ? -4.561 -3.143 8.272 1.00 92.50 179 ARG A C 1
ATOM 1424 O O . ARG A 1 179 ? -5.365 -3.338 9.173 1.00 92.50 179 ARG A O 1
ATOM 1431 N N . PHE A 1 180 ? -4.231 -4.050 7.365 1.00 92.19 180 PHE A N 1
ATOM 1432 C CA . PHE A 1 180 ? -4.769 -5.401 7.319 1.00 92.19 180 PHE A CA 1
ATOM 1433 C C . PHE A 1 180 ? -3.635 -6.377 7.595 1.00 92.19 180 PHE A C 1
ATOM 1435 O O . PHE A 1 180 ? -2.621 -6.346 6.901 1.00 92.19 180 PHE A O 1
ATOM 1442 N N . LYS A 1 181 ? -3.787 -7.233 8.602 1.00 94.31 181 LYS A N 1
ATOM 1443 C CA . LYS A 1 181 ? -2.869 -8.347 8.838 1.00 94.31 181 LYS A CA 1
ATOM 1444 C C . LYS A 1 181 ? -3.454 -9.593 8.187 1.00 94.31 181 LYS A C 1
ATOM 1446 O O . LYS A 1 181 ? -4.588 -9.962 8.476 1.00 94.31 181 LYS A O 1
ATOM 1451 N N . ILE A 1 182 ? -2.684 -10.240 7.323 1.00 93.88 182 ILE A N 1
ATOM 1452 C CA . ILE A 1 182 ? -3.081 -11.501 6.705 1.00 93.88 182 ILE A CA 1
ATOM 1453 C C . ILE A 1 182 ? -2.707 -12.628 7.662 1.00 93.88 182 ILE A C 1
ATOM 1455 O O . ILE A 1 182 ? -1.554 -13.033 7.718 1.00 93.88 182 ILE A O 1
ATOM 1459 N N . GLU A 1 183 ? -3.653 -13.122 8.459 1.00 93.00 183 GLU A N 1
ATOM 1460 C CA . GLU A 1 183 ? -3.342 -14.172 9.445 1.00 93.00 183 GLU A CA 1
ATOM 1461 C C . GLU A 1 183 ? -3.099 -15.532 8.792 1.00 93.00 183 GLU A C 1
ATOM 1463 O O . GLU A 1 183 ? -2.213 -16.282 9.194 1.00 93.00 183 GLU A O 1
ATOM 1468 N N . ASN A 1 184 ? -3.865 -15.837 7.748 1.00 90.38 184 ASN A N 1
ATOM 1469 C CA . ASN A 1 184 ? -3.753 -17.076 7.002 1.00 90.38 184 ASN A CA 1
ATOM 1470 C C . ASN A 1 184 ? -4.022 -16.803 5.524 1.00 90.38 184 ASN A C 1
ATOM 1472 O O . ASN A 1 184 ? -4.936 -16.058 5.174 1.00 90.38 184 ASN A O 1
ATOM 1476 N N . PHE A 1 185 ? -3.224 -17.414 4.656 1.00 88.50 185 PHE A N 1
ATOM 1477 C CA . PHE A 1 185 ? -3.367 -17.310 3.213 1.00 88.50 185 PHE A CA 1
ATOM 1478 C C . PHE A 1 185 ? -2.948 -18.627 2.575 1.00 88.50 185 PHE A C 1
ATOM 1480 O O . PHE A 1 185 ? -1.869 -19.151 2.857 1.00 88.50 185 PHE A O 1
ATOM 1487 N N . LYS A 1 186 ? -3.800 -19.160 1.702 1.00 85.69 186 LYS A N 1
ATOM 1488 C CA . LYS A 1 186 ? -3.530 -20.385 0.948 1.00 85.69 186 LYS A CA 1
ATOM 1489 C C . LYS A 1 186 ? -3.802 -20.126 -0.527 1.00 85.69 186 LYS A C 1
ATOM 1491 O O . LYS A 1 186 ? -4.792 -19.494 -0.874 1.00 85.69 186 LYS A O 1
ATOM 1496 N N . ASN A 1 187 ? -2.957 -20.637 -1.414 1.00 78.56 187 ASN A N 1
ATOM 1497 C CA . ASN A 1 187 ? -3.320 -20.675 -2.830 1.00 78.56 187 ASN A CA 1
ATOM 1498 C C . ASN A 1 187 ? -4.520 -21.627 -3.019 1.00 78.56 187 ASN A C 1
ATOM 1500 O O . ASN A 1 187 ? -4.578 -22.644 -2.324 1.00 78.56 187 ASN A O 1
ATOM 1504 N N . PRO A 1 188 ? -5.461 -21.333 -3.935 1.00 80.06 188 PRO A N 1
ATOM 1505 C CA . PRO A 1 188 ? -5.425 -20.279 -4.956 1.00 80.06 188 PRO A CA 1
ATOM 1506 C C . PRO A 1 188 ? -6.157 -18.975 -4.570 1.00 80.06 188 PRO A C 1
ATOM 1508 O O . PRO A 1 188 ? -6.520 -18.208 -5.464 1.00 80.06 188 PRO A O 1
ATOM 1511 N N . TYR A 1 189 ? -6.419 -18.722 -3.280 1.00 83.31 189 TYR A N 1
ATOM 1512 C CA . TYR A 1 189 ? -7.200 -17.555 -2.861 1.00 83.31 189 TYR A CA 1
ATOM 1513 C C . TYR A 1 189 ? -6.574 -16.239 -3.326 1.00 83.31 189 TYR A C 1
ATOM 1515 O O . TYR A 1 189 ? -5.356 -16.090 -3.416 1.00 83.31 189 TYR A O 1
ATOM 1523 N N . ARG A 1 190 ? -7.433 -15.259 -3.615 1.00 86.94 190 ARG A N 1
ATOM 1524 C CA . ARG A 1 190 ? -7.028 -13.909 -4.006 1.00 86.94 190 ARG A CA 1
ATOM 1525 C C . ARG A 1 190 ? -7.648 -12.909 -3.055 1.00 86.94 190 ARG A C 1
ATOM 1527 O O . ARG A 1 190 ? -8.818 -13.026 -2.711 1.00 86.94 190 ARG A O 1
ATOM 1534 N N . ILE A 1 191 ? -6.859 -11.915 -2.669 1.00 90.19 191 ILE A N 1
ATOM 1535 C CA . ILE A 1 191 ? -7.325 -10.810 -1.839 1.00 90.19 191 ILE A CA 1
ATOM 1536 C C . ILE A 1 191 ? -7.327 -9.549 -2.699 1.00 90.19 191 ILE A C 1
ATOM 1538 O O . ILE A 1 191 ? -6.337 -9.236 -3.367 1.00 90.19 191 ILE A O 1
ATOM 1542 N N . PHE A 1 192 ? -8.461 -8.857 -2.678 1.00 91.62 192 PHE A N 1
ATOM 1543 C CA . PHE A 1 192 ? -8.632 -7.507 -3.194 1.00 91.62 192 PHE A CA 1
ATOM 1544 C C . PHE A 1 192 ? -8.804 -6.559 -2.006 1.00 91.62 192 PHE A C 1
ATOM 1546 O O . PHE A 1 192 ? -9.580 -6.844 -1.095 1.00 91.62 192 PHE A O 1
ATOM 1553 N N . ILE A 1 193 ? -8.090 -5.437 -2.021 1.00 92.88 193 ILE A N 1
ATOM 1554 C CA . ILE A 1 193 ? -8.196 -4.376 -1.021 1.00 92.88 193 ILE A CA 1
ATOM 1555 C C . ILE A 1 193 ? -8.387 -3.059 -1.748 1.00 92.88 193 ILE A C 1
ATOM 1557 O O . ILE A 1 193 ? -7.635 -2.715 -2.659 1.00 92.88 193 ILE A O 1
ATOM 1561 N N . GLY A 1 194 ? -9.378 -2.293 -1.320 1.00 93.25 194 GLY A N 1
ATOM 1562 C CA . GLY A 1 194 ? -9.690 -1.020 -1.937 1.00 93.25 194 GLY A CA 1
ATOM 1563 C C . GLY A 1 194 ? -10.648 -0.200 -1.102 1.00 93.25 194 GLY A C 1
ATOM 1564 O O . GLY A 1 194 ? -10.937 -0.517 0.051 1.00 93.25 194 GLY A O 1
ATOM 1565 N N . CYS A 1 195 ? -11.160 0.851 -1.719 1.00 93.44 195 CYS A N 1
ATOM 1566 C CA . CYS A 1 195 ? -12.263 1.632 -1.204 1.00 93.44 195 CYS A CA 1
ATOM 1567 C C . CYS A 1 195 ? -13.371 1.719 -2.252 1.00 93.44 195 CYS A C 1
ATOM 1569 O O . CYS A 1 195 ? -13.184 1.464 -3.447 1.00 93.44 195 CYS A O 1
ATOM 1571 N N . MET A 1 196 ? -14.565 2.053 -1.784 1.00 93.44 196 MET A N 1
ATOM 1572 C CA . MET A 1 196 ? -15.705 2.280 -2.651 1.00 93.44 196 MET A CA 1
ATOM 1573 C C . MET A 1 196 ? -16.565 3.417 -2.120 1.00 93.44 196 MET A C 1
ATOM 1575 O O . MET A 1 196 ? -16.504 3.754 -0.938 1.00 93.44 196 MET A O 1
ATOM 1579 N N . SER A 1 197 ? -17.376 4.005 -2.996 1.00 92.25 197 SER A N 1
ATOM 1580 C CA . SER A 1 197 ? -18.351 5.013 -2.586 1.00 92.25 197 SER A CA 1
ATOM 1581 C C . SER A 1 197 ? -19.357 4.429 -1.593 1.00 92.25 197 SER A C 1
ATOM 1583 O O . SER A 1 197 ? -19.940 3.375 -1.847 1.00 92.25 197 SER A O 1
ATOM 1585 N N . SER A 1 198 ? -19.634 5.162 -0.513 1.00 90.81 198 SER A N 1
ATOM 1586 C CA . SER A 1 198 ? -20.678 4.817 0.463 1.00 90.81 198 SER A CA 1
ATOM 1587 C C . SER A 1 198 ? -22.098 4.868 -0.110 1.00 90.81 198 SER A C 1
ATOM 1589 O O . SER A 1 198 ? -23.030 4.407 0.535 1.00 90.81 198 SER A O 1
ATOM 1591 N N . LYS A 1 199 ? -22.275 5.423 -1.317 1.00 92.25 199 LYS A N 1
ATOM 1592 C CA . LYS A 1 199 ? -23.570 5.515 -2.009 1.00 92.25 199 LYS A CA 1
ATOM 1593 C C . LYS A 1 199 ? -23.959 4.242 -2.766 1.00 92.25 199 LYS A C 1
ATOM 1595 O O . LYS A 1 199 ? -25.016 4.217 -3.384 1.00 92.25 199 LYS A O 1
ATOM 1600 N N . VAL A 1 200 ? -23.083 3.239 -2.809 1.00 93.19 200 VAL A N 1
ATOM 1601 C CA . VAL A 1 200 ? -23.305 2.004 -3.567 1.00 93.19 200 VAL A CA 1
ATOM 1602 C C . VAL A 1 200 ? -23.378 0.838 -2.599 1.00 93.19 200 VAL A C 1
ATOM 1604 O O . VAL A 1 200 ? -22.480 0.668 -1.778 1.00 93.19 200 VAL A O 1
ATOM 1607 N N . ASP A 1 201 ? -24.407 0.009 -2.718 1.00 94.31 201 ASP A N 1
ATOM 1608 C CA . ASP A 1 201 ? -24.576 -1.177 -1.876 1.00 94.31 201 ASP A CA 1
ATOM 1609 C C . ASP A 1 201 ? -23.533 -2.258 -2.179 1.00 94.31 201 ASP A C 1
ATOM 1611 O O . ASP A 1 201 ? -22.971 -2.330 -3.281 1.00 94.31 201 ASP A O 1
ATOM 1615 N N . LEU A 1 202 ? -23.240 -3.097 -1.183 1.00 92.94 202 LEU A N 1
ATOM 1616 C CA . LEU A 1 202 ? -22.322 -4.214 -1.354 1.00 92.94 202 LEU A CA 1
ATOM 1617 C C . LEU A 1 202 ? -23.016 -5.288 -2.200 1.00 92.94 202 LEU A C 1
ATOM 1619 O O . LEU A 1 202 ? -24.070 -5.803 -1.837 1.00 92.94 202 LEU A O 1
ATOM 1623 N N . LYS A 1 203 ? -22.437 -5.628 -3.352 1.00 93.94 203 LYS A N 1
ATOM 1624 C CA . LYS A 1 203 ? -22.998 -6.611 -4.291 1.00 93.94 203 LYS A CA 1
ATOM 1625 C C . LYS A 1 203 ? -21.902 -7.424 -4.971 1.00 93.94 203 LYS A C 1
ATOM 1627 O O . LYS A 1 203 ? -20.725 -7.065 -4.904 1.00 93.94 203 LYS A O 1
ATOM 1632 N N . LYS A 1 204 ? -22.291 -8.508 -5.650 1.00 92.25 204 LYS A N 1
ATOM 1633 C CA . LYS A 1 204 ? -21.360 -9.308 -6.456 1.00 92.25 204 LYS A CA 1
ATOM 1634 C C . LYS A 1 204 ? -20.666 -8.430 -7.505 1.00 92.25 204 LYS A C 1
ATOM 1636 O O . LYS A 1 204 ? -21.249 -7.478 -8.022 1.00 92.25 204 LYS A O 1
ATOM 1641 N N . ASP A 1 205 ? -19.397 -8.735 -7.753 1.00 90.19 205 ASP A N 1
ATOM 1642 C CA . ASP A 1 205 ? -18.496 -8.034 -8.675 1.00 90.19 205 ASP A CA 1
ATOM 1643 C C . ASP A 1 205 ? -18.311 -6.531 -8.410 1.00 90.19 205 ASP A C 1
ATOM 1645 O O . ASP A 1 205 ? -17.933 -5.776 -9.307 1.00 90.19 205 ASP A O 1
ATOM 1649 N N . ILE A 1 206 ? -18.509 -6.070 -7.168 1.00 91.38 206 ILE A N 1
ATOM 1650 C CA . ILE A 1 206 ? -18.378 -4.644 -6.826 1.00 91.38 206 ILE A CA 1
ATOM 1651 C C . ILE A 1 206 ? -17.000 -4.050 -7.161 1.00 91.38 206 ILE A C 1
ATOM 1653 O O . ILE A 1 206 ? -16.913 -2.870 -7.489 1.00 91.38 206 ILE A O 1
ATOM 1657 N N . PHE A 1 207 ? -15.933 -4.856 -7.161 1.00 89.06 207 PHE A N 1
ATOM 1658 C CA . PHE A 1 207 ? -14.584 -4.422 -7.551 1.00 89.06 207 PHE A CA 1
ATOM 1659 C C . PHE A 1 207 ? -14.474 -4.028 -9.037 1.00 89.06 207 PHE A C 1
ATOM 1661 O O . PHE A 1 207 ? -13.522 -3.358 -9.424 1.00 89.06 207 PHE A O 1
ATOM 1668 N N . ARG A 1 208 ? -15.455 -4.403 -9.871 1.00 90.88 208 ARG A N 1
ATOM 1669 C CA . ARG A 1 208 ? -15.596 -3.962 -11.270 1.00 90.88 208 ARG A CA 1
ATOM 1670 C C . ARG A 1 208 ? -16.505 -2.741 -11.428 1.00 90.88 208 ARG A C 1
ATOM 1672 O O . ARG A 1 208 ? -16.750 -2.298 -12.544 1.00 90.88 208 ARG A O 1
ATOM 1679 N N . SER A 1 209 ? -17.032 -2.193 -10.336 1.00 93.25 209 SER A N 1
ATOM 1680 C CA . SER A 1 209 ? -17.840 -0.975 -10.373 1.00 93.25 209 SER A CA 1
ATOM 1681 C C . SER A 1 209 ? -16.973 0.257 -10.618 1.00 93.25 209 SER A C 1
ATOM 1683 O O . SER A 1 209 ? -15.853 0.354 -10.114 1.00 93.25 209 SER A O 1
ATOM 1685 N N . SER A 1 210 ? -17.526 1.257 -11.304 1.00 92.69 210 SER A N 1
ATOM 1686 C CA . SER A 1 210 ? -16.908 2.583 -11.413 1.00 92.69 210 SER A CA 1
ATOM 1687 C C . SER A 1 210 ? -16.780 3.299 -10.066 1.00 92.69 210 SER A C 1
ATOM 1689 O O . SER A 1 210 ? -15.937 4.175 -9.912 1.00 92.69 210 SER A O 1
ATOM 1691 N N . ALA A 1 211 ? -17.574 2.893 -9.073 1.00 92.94 211 ALA A N 1
ATOM 1692 C CA . ALA A 1 211 ? -17.536 3.430 -7.719 1.00 92.94 211 ALA A CA 1
ATOM 1693 C C . ALA A 1 211 ? -16.496 2.752 -6.812 1.00 92.94 211 ALA A C 1
ATOM 1695 O O . ALA A 1 211 ? -16.483 3.040 -5.615 1.00 92.94 211 ALA A O 1
ATOM 1696 N N . CYS A 1 212 ? -15.680 1.835 -7.340 1.00 92.56 212 CYS A N 1
ATOM 1697 C CA . CYS A 1 212 ? -14.646 1.131 -6.593 1.00 92.56 212 CYS A CA 1
ATOM 1698 C C . CYS A 1 212 ? -13.263 1.411 -7.185 1.00 92.56 212 CYS A C 1
ATOM 1700 O O . CYS A 1 212 ? -13.073 1.467 -8.403 1.00 92.56 212 CYS A O 1
ATOM 1702 N N . VAL A 1 213 ? -12.289 1.578 -6.296 1.00 91.94 213 VAL A N 1
ATOM 1703 C CA . VAL A 1 213 ? -10.874 1.609 -6.640 1.00 91.94 213 VAL A CA 1
ATOM 1704 C C . VAL A 1 213 ? -10.123 0.732 -5.660 1.00 91.94 213 VAL A C 1
ATOM 1706 O O . VAL A 1 213 ? -10.380 0.748 -4.457 1.00 91.94 213 VAL A O 1
ATOM 1709 N N . GLY A 1 214 ? -9.187 -0.048 -6.164 1.00 91.38 214 GLY A N 1
ATOM 1710 C CA . GLY A 1 214 ? -8.392 -0.897 -5.310 1.00 91.38 214 GLY A CA 1
ATOM 1711 C C . GLY A 1 214 ? -7.392 -1.708 -6.085 1.00 91.38 214 GLY A C 1
ATOM 1712 O O . GLY A 1 214 ? -7.170 -1.536 -7.282 1.00 91.38 214 GLY A O 1
ATOM 1713 N N . TRP A 1 215 ? -6.780 -2.611 -5.358 1.00 89.00 215 TRP A N 1
ATOM 1714 C CA . TRP A 1 215 ? -5.709 -3.437 -5.839 1.00 89.00 215 TRP A CA 1
ATOM 1715 C C . TRP A 1 215 ? -5.975 -4.874 -5.415 1.00 89.00 215 TRP A C 1
ATOM 1717 O O . TRP A 1 215 ? -6.440 -5.138 -4.306 1.00 89.00 215 TRP A O 1
ATOM 1727 N N . SER A 1 216 ? -5.670 -5.810 -6.302 1.00 84.62 216 SER A N 1
ATOM 1728 C CA . SER A 1 216 ? -5.577 -7.222 -5.959 1.00 84.62 216 SER A CA 1
ATOM 1729 C C . SER A 1 216 ? -4.178 -7.732 -6.245 1.00 84.62 216 SER A C 1
ATOM 1731 O O . SER A 1 216 ? -3.466 -7.187 -7.091 1.00 84.62 216 SER A O 1
ATOM 1733 N N . GLY A 1 217 ? -3.808 -8.840 -5.603 1.00 77.56 217 GLY A N 1
ATOM 1734 C CA . GLY A 1 217 ? -2.574 -9.553 -5.941 1.00 77.56 217 GLY A CA 1
ATOM 1735 C C . GLY A 1 217 ? -2.414 -9.819 -7.450 1.00 77.56 217 GLY A C 1
ATOM 1736 O O . GLY A 1 217 ? -3.365 -9.705 -8.225 1.00 77.56 217 GLY A O 1
ATOM 1737 N N . TYR A 1 218 ? -1.207 -10.222 -7.859 1.00 78.19 218 TYR A N 1
ATOM 1738 C CA . TYR A 1 218 ? -0.827 -10.470 -9.263 1.00 78.19 218 TYR A CA 1
ATOM 1739 C C . TYR A 1 218 ? -0.756 -9.222 -10.149 1.00 78.19 218 TYR A C 1
ATOM 1741 O O . TYR A 1 218 ? -1.022 -9.306 -11.344 1.00 78.19 218 TYR A O 1
ATOM 1749 N N . ASN A 1 219 ? -0.362 -8.077 -9.592 1.00 80.94 219 ASN A N 1
ATOM 1750 C CA . ASN A 1 219 ? -0.208 -6.832 -10.347 1.00 80.94 219 ASN A CA 1
ATOM 1751 C C . ASN A 1 219 ? -1.500 -6.439 -11.075 1.00 80.94 219 ASN A C 1
ATOM 1753 O O . ASN A 1 219 ? -1.473 -6.090 -12.254 1.00 80.94 219 ASN A O 1
ATOM 1757 N N . GLN A 1 220 ? -2.628 -6.461 -10.363 1.00 86.38 220 GLN A N 1
ATOM 1758 C CA . GLN A 1 220 ? -3.902 -5.987 -10.891 1.00 86.38 220 GLN A CA 1
ATOM 1759 C C . GLN A 1 220 ? -4.420 -4.807 -10.069 1.00 86.38 220 GLN A C 1
ATOM 1761 O O . GLN A 1 220 ? -4.600 -4.904 -8.855 1.00 86.38 220 GLN A O 1
ATOM 1766 N N . VAL A 1 221 ? -4.685 -3.688 -10.740 1.00 89.31 221 VAL A N 1
ATOM 1767 C CA . VAL A 1 221 ? -5.346 -2.512 -10.161 1.00 89.31 221 VAL A CA 1
ATOM 1768 C C . VAL A 1 221 ? -6.713 -2.362 -10.805 1.00 89.31 221 VAL A C 1
ATOM 1770 O O . VAL A 1 221 ? -6.841 -2.432 -12.024 1.00 89.31 221 VAL A O 1
ATOM 1773 N N . TYR A 1 222 ? -7.734 -2.135 -9.989 1.00 90.00 222 TYR A N 1
ATOM 1774 C CA . TYR A 1 222 ? -9.081 -1.831 -10.447 1.00 90.00 222 TYR A CA 1
ATOM 1775 C C . TYR A 1 222 ? -9.355 -0.359 -10.184 1.00 90.00 222 TYR A C 1
ATOM 1777 O O . TYR A 1 222 ? -9.229 0.107 -9.052 1.00 90.00 222 TYR A O 1
ATOM 1785 N N . LYS A 1 223 ? -9.708 0.384 -11.229 1.00 89.25 223 LYS A N 1
ATOM 1786 C CA . LYS A 1 223 ? -10.024 1.811 -11.141 1.00 89.25 223 LYS A CA 1
ATOM 1787 C C . LYS A 1 223 ? -11.122 2.139 -12.136 1.00 89.25 223 LYS A C 1
ATOM 1789 O O . LYS A 1 223 ? -11.010 1.787 -13.308 1.00 89.25 223 LYS A O 1
ATOM 1794 N N . ASN A 1 224 ? -12.170 2.819 -11.673 1.00 88.25 224 ASN A N 1
ATOM 1795 C CA . ASN A 1 224 ? -13.305 3.237 -12.500 1.00 88.25 224 ASN A CA 1
ATOM 1796 C C . ASN A 1 224 ? -13.886 2.073 -13.331 1.00 88.25 224 ASN A C 1
ATOM 1798 O O . ASN A 1 224 ? -14.173 2.216 -14.515 1.00 88.25 224 ASN A O 1
ATOM 1802 N N . GLY A 1 225 ? -14.010 0.894 -12.713 1.00 88.06 225 GLY A N 1
ATOM 1803 C CA . GLY A 1 225 ? -14.529 -0.322 -13.344 1.00 88.06 225 GLY A CA 1
ATOM 1804 C C . GLY A 1 225 ? -13.604 -1.003 -14.358 1.00 88.06 225 GLY A C 1
ATOM 1805 O O . GLY A 1 225 ? -13.969 -2.029 -14.927 1.00 88.06 225 GLY A O 1
ATOM 1806 N N . THR A 1 226 ? -12.392 -0.486 -14.557 1.00 90.50 226 THR A N 1
ATOM 1807 C CA . THR A 1 226 ? -11.391 -1.070 -15.457 1.00 90.50 226 THR A CA 1
ATOM 1808 C C . THR A 1 226 ? -10.330 -1.825 -14.663 1.00 90.50 226 THR A C 1
ATOM 1810 O O . THR A 1 226 ? -9.832 -1.320 -13.658 1.00 90.50 226 THR A O 1
ATOM 1813 N N . CYS A 1 227 ? -9.964 -3.023 -15.128 1.00 90.62 227 CYS A N 1
ATOM 1814 C CA . CYS A 1 227 ? -8.839 -3.795 -14.602 1.00 90.62 227 CYS A CA 1
ATOM 1815 C C . CYS A 1 227 ? -7.570 -3.488 -15.405 1.00 90.62 227 CYS A C 1
ATOM 1817 O O . CYS A 1 227 ? -7.522 -3.720 -16.610 1.00 90.62 227 CYS A O 1
ATOM 1819 N N . ILE A 1 228 ? -6.528 -3.025 -14.724 1.00 89.75 228 ILE A N 1
ATOM 1820 C CA . ILE A 1 228 ? -5.204 -2.757 -15.282 1.00 89.75 228 ILE A CA 1
ATOM 1821 C C . ILE A 1 228 ? -4.270 -3.859 -14.780 1.00 89.75 228 ILE A C 1
ATOM 1823 O O . ILE A 1 228 ? -3.921 -3.895 -13.602 1.00 89.75 228 ILE A O 1
ATOM 1827 N N . SER A 1 229 ? -3.891 -4.778 -15.668 1.00 84.62 229 SER A N 1
ATOM 1828 C CA . SER A 1 229 ? -3.050 -5.945 -15.352 1.00 84.62 229 SER A CA 1
ATOM 1829 C C . SER A 1 229 ? -1.543 -5.695 -15.476 1.00 84.62 229 SER A C 1
ATOM 1831 O O . SER A 1 229 ? -0.747 -6.572 -15.158 1.00 84.62 229 SER A O 1
ATOM 1833 N N . ASP A 1 230 ? -1.142 -4.521 -15.963 1.00 78.50 230 ASP A N 1
ATOM 1834 C CA . ASP A 1 230 ? 0.255 -4.115 -16.124 1.00 78.50 230 ASP A CA 1
ATOM 1835 C C . ASP A 1 230 ? 0.552 -2.927 -15.203 1.00 78.50 230 ASP A C 1
ATOM 1837 O O . ASP A 1 230 ? 0.632 -1.771 -15.620 1.00 78.50 230 ASP A O 1
ATOM 1841 N N . CYS A 1 231 ? 0.646 -3.223 -13.905 1.00 72.31 231 CYS A N 1
ATOM 1842 C CA . CYS A 1 231 ? 0.854 -2.213 -12.868 1.00 72.31 231 CYS A CA 1
ATOM 1843 C C . CYS A 1 231 ? 2.137 -1.393 -13.062 1.00 72.31 231 CYS A C 1
ATOM 1845 O O . CYS A 1 231 ? 2.176 -0.229 -12.652 1.00 72.31 231 CYS A O 1
ATOM 1847 N N . GLN A 1 232 ? 3.160 -1.965 -13.712 1.00 70.12 232 GLN A N 1
ATOM 1848 C CA . GLN A 1 232 ? 4.445 -1.296 -13.928 1.00 70.12 232 GLN A CA 1
ATOM 1849 C C . GLN A 1 232 ? 4.281 -0.033 -14.777 1.00 70.12 232 GLN A C 1
ATOM 1851 O O . GLN A 1 232 ? 4.872 0.996 -14.456 1.00 70.12 232 GLN A O 1
ATOM 1856 N N . LYS A 1 233 ? 3.394 -0.057 -15.783 1.00 69.44 233 LYS A N 1
ATOM 1857 C CA . LYS A 1 233 ? 3.064 1.127 -16.601 1.00 69.44 233 LYS A CA 1
ATOM 1858 C C . LYS A 1 233 ? 2.401 2.254 -15.814 1.00 69.44 233 LYS A C 1
ATOM 1860 O O . LYS A 1 233 ? 2.462 3.410 -16.212 1.00 69.44 233 LYS A O 1
ATOM 1865 N N . THR A 1 234 ? 1.769 1.916 -14.699 1.00 65.38 234 THR A N 1
ATOM 1866 C CA . THR A 1 234 ? 1.093 2.865 -13.808 1.00 65.38 234 THR A CA 1
ATOM 1867 C C . THR A 1 234 ? 1.936 3.254 -12.590 1.00 65.38 234 THR A C 1
ATOM 1869 O O . THR A 1 234 ? 1.441 3.951 -11.710 1.00 65.38 234 THR A O 1
ATOM 1872 N N . GLY A 1 235 ? 3.196 2.801 -12.517 1.00 65.06 235 GLY A N 1
ATOM 1873 C CA . GLY A 1 235 ? 4.076 3.041 -11.369 1.00 65.06 235 GLY A CA 1
ATOM 1874 C C . GLY A 1 235 ? 3.683 2.266 -10.106 1.00 65.06 235 GLY A C 1
ATOM 1875 O O . GLY A 1 235 ? 4.211 2.538 -9.029 1.00 65.06 235 GLY A O 1
ATOM 1876 N N . TYR A 1 236 ? 2.770 1.298 -10.220 1.00 67.62 236 TYR A N 1
ATOM 1877 C CA . TYR A 1 236 ? 2.381 0.418 -9.126 1.00 67.62 236 TYR A CA 1
ATOM 1878 C C . TYR A 1 236 ? 3.214 -0.868 -9.175 1.00 67.62 236 TYR A C 1
ATOM 1880 O O . TYR A 1 236 ? 3.410 -1.474 -10.227 1.00 67.62 236 TYR A O 1
ATOM 1888 N N . TYR A 1 237 ? 3.670 -1.320 -8.012 1.00 66.19 237 TYR A N 1
ATOM 1889 C CA . TYR A 1 237 ? 4.343 -2.605 -7.852 1.00 66.19 237 TYR A CA 1
ATOM 1890 C C . TYR A 1 237 ? 3.572 -3.430 -6.844 1.00 66.19 237 TYR A C 1
ATOM 1892 O O . TYR A 1 237 ? 3.233 -2.933 -5.769 1.00 66.19 237 TYR A O 1
ATOM 1900 N N . SER A 1 238 ? 3.313 -4.693 -7.169 1.00 67.44 238 SER A N 1
ATOM 1901 C CA . SER A 1 238 ? 2.660 -5.586 -6.231 1.00 67.44 238 SER A CA 1
ATOM 1902 C C . SER A 1 238 ? 3.404 -6.904 -6.082 1.00 67.44 238 SER A C 1
ATOM 1904 O O . SER A 1 238 ? 3.661 -7.626 -7.046 1.00 67.44 238 SER A O 1
ATOM 1906 N N . GLY A 1 239 ? 3.779 -7.200 -4.841 1.00 69.62 239 GLY A N 1
ATOM 1907 C CA . GLY A 1 239 ? 4.311 -8.501 -4.471 1.00 69.62 239 GLY A CA 1
ATOM 1908 C C . GLY A 1 239 ? 3.210 -9.559 -4.401 1.00 69.62 239 GLY A C 1
ATOM 1909 O O . GLY A 1 239 ? 2.013 -9.266 -4.473 1.00 69.62 239 GLY A O 1
ATOM 1910 N N . LYS A 1 240 ? 3.623 -10.815 -4.226 1.00 81.69 240 LYS A N 1
ATOM 1911 C CA . LYS A 1 240 ? 2.702 -11.877 -3.807 1.00 81.69 240 LYS A CA 1
ATOM 1912 C C . LYS A 1 240 ? 2.253 -11.584 -2.373 1.00 81.69 240 LYS A C 1
ATOM 1914 O O . LYS A 1 240 ? 3.108 -11.356 -1.526 1.00 81.69 240 LYS A O 1
ATOM 1919 N N . ILE A 1 241 ? 0.943 -11.608 -2.124 1.00 86.19 241 ILE A N 1
ATOM 1920 C CA . ILE A 1 241 ? 0.393 -11.583 -0.762 1.00 86.19 241 ILE A CA 1
ATOM 1921 C C . ILE A 1 241 ? 0.602 -12.963 -0.145 1.00 86.19 241 ILE A C 1
ATOM 1923 O O . ILE A 1 241 ? 0.328 -13.976 -0.792 1.00 86.19 241 ILE A O 1
ATOM 1927 N N . GLN A 1 242 ? 1.059 -13.001 1.098 1.00 88.81 242 GLN A N 1
ATOM 1928 C CA . GLN A 1 242 ? 1.288 -14.223 1.860 1.00 88.81 242 GLN A CA 1
ATOM 1929 C C . GLN A 1 242 ? 0.803 -14.078 3.306 1.00 88.81 242 GLN A C 1
ATOM 1931 O O . GLN A 1 242 ? 0.464 -12.992 3.780 1.00 88.81 242 GLN A O 1
ATOM 1936 N N . ALA A 1 243 ? 0.745 -15.203 4.018 1.00 91.19 243 ALA A N 1
ATOM 1937 C CA . ALA A 1 243 ? 0.440 -15.194 5.441 1.00 91.19 243 ALA A CA 1
ATOM 1938 C C . ALA A 1 243 ? 1.492 -14.376 6.209 1.00 91.19 243 ALA A C 1
ATOM 1940 O O . ALA A 1 243 ? 2.678 -14.403 5.885 1.00 91.19 243 ALA A O 1
ATOM 1941 N N . ASN A 1 244 ? 1.040 -13.691 7.254 1.00 90.50 244 ASN A N 1
ATOM 1942 C CA . ASN A 1 244 ? 1.766 -12.736 8.092 1.00 90.50 244 ASN A CA 1
ATOM 1943 C C . ASN A 1 244 ? 2.125 -11.394 7.441 1.00 90.50 244 ASN A C 1
ATOM 1945 O O . ASN A 1 244 ? 2.694 -10.538 8.124 1.00 90.50 244 ASN A O 1
ATOM 1949 N N . ASP A 1 245 ? 1.749 -11.155 6.183 1.00 88.50 245 ASP A N 1
ATOM 1950 C CA . ASP A 1 245 ? 1.880 -9.821 5.601 1.00 88.50 245 ASP A CA 1
ATOM 1951 C C . ASP A 1 245 ? 0.998 -8.808 6.344 1.00 88.50 245 ASP A C 1
ATOM 1953 O O . ASP A 1 245 ? -0.123 -9.104 6.772 1.00 88.50 245 ASP A O 1
ATOM 1957 N N . VAL A 1 246 ? 1.494 -7.574 6.450 1.00 91.69 246 VAL A N 1
ATOM 1958 C CA . VAL A 1 246 ? 0.716 -6.425 6.922 1.00 91.69 246 VAL A CA 1
ATOM 1959 C C . VAL A 1 246 ? 0.559 -5.442 5.773 1.00 91.69 246 VAL A C 1
ATOM 1961 O O . VAL A 1 246 ? 1.485 -4.710 5.426 1.00 91.69 246 VAL A O 1
ATOM 1964 N N . LEU A 1 247 ? -0.637 -5.409 5.200 1.00 89.81 247 LEU A N 1
ATOM 1965 C CA . LEU A 1 247 ? -1.002 -4.530 4.099 1.00 89.81 247 LEU A CA 1
ATOM 1966 C C . LEU A 1 247 ? -1.467 -3.184 4.656 1.00 89.81 247 LEU A C 1
ATOM 1968 O O . LEU A 1 247 ? -2.181 -3.126 5.656 1.00 89.81 247 LEU A O 1
ATOM 1972 N N . GLN A 1 248 ? -1.056 -2.088 4.021 1.00 90.38 248 GLN A N 1
ATOM 1973 C CA . GLN A 1 248 ? -1.450 -0.737 4.412 1.00 90.38 248 GLN A CA 1
ATOM 1974 C C . GLN A 1 248 ? -2.226 -0.074 3.274 1.00 90.38 248 GLN A C 1
ATOM 1976 O O . GLN A 1 248 ? -1.680 0.125 2.194 1.00 90.38 248 GLN A O 1
ATOM 1981 N N . LEU A 1 249 ? -3.468 0.319 3.548 1.00 89.06 249 LEU A N 1
ATOM 1982 C CA . LEU A 1 249 ? -4.279 1.156 2.672 1.00 89.06 249 LEU A CA 1
ATOM 1983 C C . LEU A 1 249 ? -4.242 2.594 3.193 1.00 89.06 249 LEU A C 1
ATOM 1985 O O . LEU A 1 249 ? -4.581 2.847 4.349 1.00 89.06 249 LEU A O 1
ATOM 1989 N N . ILE A 1 250 ? -3.810 3.528 2.349 1.00 88.00 250 ILE A N 1
ATOM 1990 C CA . ILE A 1 250 ? -3.792 4.959 2.665 1.00 88.00 250 ILE A CA 1
ATOM 1991 C C . ILE A 1 250 ? -4.886 5.633 1.843 1.00 88.00 250 ILE A C 1
ATOM 1993 O O . ILE A 1 250 ? -4.868 5.559 0.617 1.00 88.00 250 ILE A O 1
ATOM 1997 N N . LEU A 1 251 ? -5.830 6.280 2.521 1.00 86.94 251 LEU A N 1
ATOM 1998 C CA . LEU A 1 251 ? -6.912 7.039 1.904 1.00 86.94 251 LEU A CA 1
ATOM 1999 C C . LEU A 1 251 ? -6.648 8.523 2.128 1.00 86.94 251 LEU A C 1
ATOM 2001 O O . LEU A 1 251 ? -6.731 8.992 3.258 1.00 86.94 251 LEU A O 1
ATOM 2005 N N . ASP A 1 252 ? -6.318 9.257 1.070 1.00 85.88 252 ASP A N 1
ATOM 2006 C CA . ASP A 1 252 ? -6.214 10.716 1.109 1.00 85.88 252 ASP A CA 1
ATOM 2007 C C . ASP A 1 252 ? -7.476 11.331 0.494 1.00 85.88 252 ASP A C 1
ATOM 2009 O O . ASP A 1 252 ? -7.642 11.382 -0.722 1.00 85.88 252 ASP A O 1
ATOM 2013 N N . CYS A 1 253 ? -8.396 11.760 1.354 1.00 83.56 253 CYS A N 1
ATOM 2014 C CA . CYS A 1 253 ? -9.642 12.427 0.980 1.00 83.56 253 CYS A CA 1
ATOM 2015 C C . CYS A 1 253 ? -9.490 13.958 0.912 1.00 83.56 253 CYS A C 1
ATOM 2017 O O . CYS A 1 253 ? -10.461 14.661 0.631 1.00 83.56 253 CYS A O 1
ATOM 2019 N N . THR A 1 254 ? -8.301 14.488 1.212 1.00 80.31 254 THR A N 1
ATOM 2020 C CA . THR A 1 254 ? -7.982 15.921 1.143 1.00 80.31 254 THR A CA 1
ATOM 2021 C C . THR A 1 254 ? -7.611 16.347 -0.270 1.00 80.31 254 THR A C 1
ATOM 2023 O O . THR A 1 254 ? -8.017 17.420 -0.716 1.00 80.31 254 THR A O 1
ATOM 2026 N N . ILE A 1 255 ? -6.892 15.495 -1.003 1.00 70.62 255 ILE A N 1
ATOM 2027 C CA . ILE A 1 255 ? -6.525 15.764 -2.392 1.00 70.62 255 ILE A CA 1
ATOM 2028 C C . ILE A 1 255 ? -7.722 15.442 -3.295 1.00 70.62 255 ILE A C 1
ATOM 2030 O O . ILE A 1 255 ? -7.878 14.336 -3.809 1.00 70.62 255 ILE A O 1
ATOM 2034 N N . ARG A 1 256 ? -8.588 16.435 -3.519 1.00 57.62 256 ARG A N 1
ATOM 2035 C CA . ARG A 1 256 ? -9.525 16.403 -4.646 1.00 57.62 256 ARG A CA 1
ATOM 2036 C C . ARG A 1 256 ? -8.735 16.757 -5.897 1.00 57.62 256 ARG A C 1
ATOM 2038 O O . ARG A 1 256 ? -8.445 17.927 -6.124 1.00 57.62 256 ARG A O 1
ATOM 2045 N N . PHE A 1 257 ? -8.362 15.763 -6.698 1.00 48.28 257 PHE A N 1
ATOM 2046 C CA . PHE A 1 257 ? -7.849 16.046 -8.035 1.00 48.28 257 PHE A CA 1
ATOM 2047 C C . PHE A 1 257 ? -8.948 16.770 -8.828 1.00 48.28 257 PHE A C 1
ATOM 2049 O O . PHE A 1 257 ? -9.927 16.158 -9.240 1.00 48.28 257 PHE A O 1
ATOM 2056 N N . LEU A 1 258 ? -8.777 18.079 -9.033 1.00 35.59 258 LEU A N 1
ATOM 2057 C CA . LEU A 1 258 ? -9.507 18.889 -10.016 1.00 35.59 258 LEU A CA 1
ATOM 2058 C C . LEU A 1 258 ? -8.932 18.651 -11.425 1.00 35.59 258 LEU A C 1
ATOM 2060 O O . LEU A 1 258 ? -8.695 19.584 -12.184 1.00 35.59 258 LEU A O 1
ATOM 2064 N N . GLY A 1 259 ? -8.636 17.396 -11.755 1.00 31.44 259 GLY A N 1
ATOM 2065 C CA . GLY A 1 259 ? -8.383 16.987 -13.127 1.00 31.44 259 GLY A CA 1
ATOM 2066 C C . GLY A 1 259 ? -9.698 16.472 -13.677 1.00 31.44 259 GLY A C 1
ATOM 2067 O O . GLY A 1 259 ? -10.289 15.586 -13.063 1.00 31.44 259 GLY A O 1
ATOM 2068 N N . ASN A 1 260 ? -10.174 17.038 -14.785 1.00 32.75 260 ASN A N 1
ATOM 2069 C CA . ASN A 1 260 ? -11.264 16.430 -15.543 1.00 32.75 260 ASN A CA 1
ATOM 2070 C C . ASN A 1 260 ? -10.902 14.956 -15.796 1.00 32.75 260 ASN A C 1
ATOM 2072 O O . ASN A 1 260 ? -9.843 14.674 -16.360 1.00 32.75 260 ASN A O 1
ATOM 2076 N N . PHE A 1 261 ? -11.743 14.058 -15.282 1.00 35.56 261 PHE A N 1
ATOM 2077 C CA . PHE A 1 261 ? -11.654 12.611 -15.464 1.00 35.56 261 PHE A CA 1
ATOM 2078 C C . PHE A 1 261 ? -12.382 12.189 -16.734 1.00 35.56 261 PHE A C 1
ATOM 2080 O O . PHE A 1 261 ? -13.435 12.801 -17.026 1.00 35.56 261 PHE A O 1
#

Foldseek 3Di:
DDDPPPDPVNVVVVVLVVVLVVVVVVVVVVVVVVVVVVVVVLVVVLVVVVVVLVVVVVVCVVVVVDDPVNVVVVVVVVVVNVCVVVPPPPPDPPPPPPRPRDDDDDDDDCVVVVVVPPDDDDDDDDDDDPPPPDKFWDDKDPQWDADPVRQDIDRDDPPDDDIDIDIPDDDQAAKDKDKDAQQADDPPDKDKDWDFDPVDDDDPPCLLALRIWTDIPQCWTRHRSDIDNPNVVVVDDHDGDGHGDMDMDMDHNHDPPPDDD

pLDDT: mean 74.71, std 17.54, range [31.44, 94.75]

Radius of gyration: 29.34 Å; chains: 1; bounding box: 74×52×90 Å

Sequence (261 aa):
EPSSKKNPVLTKINQWEKDSITKIQAAAETARTTLQELLEKSKERVSKIFRDIAENLRSSHEADDFSEIDLDQWKKKLKELQAEIESPSSATLIERKRAPIYLMKLEVNDAFKAQQKESKGSGFAKSSNDADLQEKFLEKLGDVHISTDGYLATHVDAKSEFVYLRGRLAYSAGCYTIRFKIENFKNPYRIFIGCMSSKVDLKKDIFRSSACVGWSGYNQVYKNGTCISDCQKTGYYSGKIQANDVLQLILDCTIRFLGNF

Secondary structure (DSSP, 8-state):
-------HHHHHHHHHHHHHHHHHHHHHHHHHHHHHHHHHHHHHHHHHHHHHHHHHHHHHHHTT---HHHHHHHHHHHHHHHHHHHS--S-------S-SS--------GGGTGGG--S----------TTS----EEEEESSEEE-TTSS-EEE--SS----EEEES----SSEEEEEEE-----TT---EEEEE-TTS---TTGGGSTTEEEEETTTEEEETTEEE--GGGGT---PPP-TT-EEEEEEE-S----S--

Organism: NCBI:txid392030